Protein AF-A0A662LV79-F1 (afdb_monomer_lite)

Radius of gyration: 27.03 Å; chains: 1; bounding box: 70×36×87 Å

Sequence (264 aa):
MENYTKNGLLFIFLGLIVGGISSLIMFLYSFIITSQGTSGIFGMVGIGMFSGFGGLLTLVGGVFMLMGRKEFTKRHEEFITKAVVFLVLSIVSSMVIVIGSTVISAVSGSPNIYASSFLPALISSVLGGLVYVFALYELMDPKGRTLLYIAYIVSIGIALISSLYVLGLFGDVFGGEITTDLAPSAMNLVSSASKISVLGVVSSLLWAITAYIPFKRIKDGEIVAKIKTNEIHISKRICPNCSKNIPDDANICPYCGKQFESFL

Foldseek 3Di:
DPCLLLQLLVLLLVLLVLLLVLLVVLLVVLVVCLVPVDPCPVPPVVSVVSNVSSVVSNVSSLVSLLVCQQQADPLSVVLLVVLVVLVVVLVVLLVVLLVVLVVCCVVVVDPVSPLSVLVNLLSNLLSVLSSLLSNLVVLDDPVLNVLSVVLSVLSNVLSVVLSVLSVVLVCVCVVDDDDVPCPVSVSVVSVSVSVSSVSVSVSSVSSSVSSVRSSVCVVVVVGGGCVVVVVPCQVFDQDPPPRDTDGPPDQADPVPRDGDPPPD

Secondary structure (DSSP, 8-state):
---HHHHHHHHHHHHHHHHHHHHHHHHHHHHHHHHHT---THHHHHHHHHHHHHHHHHHHHHHHHHHGGGGS-HHHHHHHHHHHHHHHHHHHHHHHHHHHHHHHHHHH---GGGGGGHHHHHHHHHHHHHHHHHHHGGGS-HHHHHHHHHHHHHHHHHHHHHHHHHHHHHHHHHHS---S--HHHHHHHHHHHHHHHHHHHHHHHHHHHHHHHHHHHHHTTSS--THHHHTT---EEEPTTT--EEETT-SB-TTT-PBPP---

Structure (mmCIF, N/CA/C/O backbone):
data_AF-A0A662LV79-F1
#
_entry.id   AF-A0A662LV79-F1
#
loop_
_atom_site.group_PDB
_atom_site.id
_atom_site.type_symbol
_atom_site.label_atom_id
_atom_site.label_alt_id
_atom_site.label_comp_id
_atom_site.label_asym_id
_atom_site.label_entity_id
_atom_site.label_seq_id
_atom_site.pdbx_PDB_ins_code
_atom_site.Cartn_x
_atom_site.Cartn_y
_atom_site.Cartn_z
_atom_site.occupancy
_atom_site.B_iso_or_equiv
_atom_site.auth_seq_id
_atom_site.auth_comp_id
_atom_site.auth_asym_id
_atom_site.auth_atom_id
_atom_site.pdbx_PDB_model_num
ATOM 1 N N . MET A 1 1 ? -10.201 -11.972 20.300 1.00 57.06 1 MET A N 1
ATOM 2 C CA . MET A 1 1 ? -9.622 -11.646 18.975 1.00 57.06 1 MET A CA 1
ATOM 3 C C . MET A 1 1 ? -9.282 -10.163 18.953 1.00 57.06 1 MET A C 1
ATOM 5 O O . MET A 1 1 ? -9.882 -9.409 18.205 1.00 57.06 1 MET A O 1
ATOM 9 N N . GLU A 1 2 ? -8.401 -9.729 19.852 1.00 70.44 2 GLU A N 1
ATOM 10 C CA . GLU A 1 2 ? -8.086 -8.308 19.999 1.00 70.44 2 GLU A CA 1
ATOM 11 C C . GLU A 1 2 ? -6.786 -7.989 19.265 1.00 70.44 2 GLU A C 1
ATOM 13 O O . GLU A 1 2 ? -5.818 -8.744 19.369 1.00 70.44 2 GLU A O 1
ATOM 18 N N . ASN A 1 3 ? -6.750 -6.829 18.608 1.00 87.38 3 ASN A N 1
ATOM 19 C CA . ASN A 1 3 ? -5.568 -6.207 18.004 1.00 87.38 3 ASN A CA 1
ATOM 20 C C . ASN A 1 3 ? -5.193 -6.680 16.593 1.00 87.38 3 ASN A C 1
ATOM 22 O O . ASN A 1 3 ? -4.080 -6.380 16.153 1.00 87.38 3 ASN A O 1
ATOM 26 N N . TYR A 1 4 ? -6.080 -7.338 15.841 1.00 93.38 4 TYR A N 1
ATOM 27 C CA . TYR A 1 4 ? -5.750 -7.708 14.460 1.00 93.38 4 TYR A CA 1
ATOM 28 C C . TYR A 1 4 ? -5.524 -6.477 13.589 1.00 93.38 4 TYR A C 1
ATOM 30 O O . TYR A 1 4 ? -4.516 -6.408 12.891 1.00 93.38 4 TYR A O 1
ATOM 38 N N . THR A 1 5 ? -6.373 -5.454 13.696 1.00 91.88 5 THR A N 1
ATOM 39 C CA . THR A 1 5 ? -6.193 -4.230 12.902 1.00 91.88 5 THR A CA 1
ATOM 40 C C . THR A 1 5 ? -4.942 -3.464 13.314 1.00 91.88 5 THR A C 1
ATOM 42 O O . THR A 1 5 ? -4.217 -2.954 12.464 1.00 91.88 5 THR A O 1
ATOM 45 N N . LYS A 1 6 ? -4.645 -3.417 14.620 1.00 94.19 6 LYS A N 1
ATOM 46 C CA . LYS A 1 6 ? -3.436 -2.769 15.150 1.00 94.19 6 LYS A CA 1
ATOM 47 C C . LYS A 1 6 ? -2.168 -3.445 14.627 1.00 94.19 6 LYS A C 1
ATOM 49 O O . LYS A 1 6 ? -1.264 -2.759 14.156 1.00 94.19 6 LYS A O 1
ATOM 54 N N . ASN A 1 7 ? -2.112 -4.775 14.697 1.00 95.44 7 ASN A N 1
ATOM 55 C CA . ASN A 1 7 ? -0.979 -5.545 14.191 1.00 95.44 7 ASN A CA 1
ATOM 56 C C . ASN A 1 7 ? -0.895 -5.450 12.662 1.00 95.44 7 ASN A C 1
ATOM 58 O O . ASN A 1 7 ? 0.194 -5.273 12.127 1.00 95.44 7 ASN A O 1
ATOM 62 N N . GLY A 1 8 ? -2.034 -5.473 11.966 1.00 95.38 8 GLY A N 1
ATOM 63 C CA . GLY A 1 8 ? -2.106 -5.295 10.518 1.00 95.38 8 GLY A CA 1
ATOM 64 C C . GLY A 1 8 ? -1.530 -3.959 10.056 1.00 95.38 8 GLY A C 1
ATOM 65 O O . GLY A 1 8 ? -0.653 -3.930 9.196 1.00 95.38 8 GLY A O 1
ATOM 66 N N . LEU A 1 9 ? -1.934 -2.859 10.695 1.00 95.00 9 LEU A N 1
ATOM 67 C CA . LEU A 1 9 ? -1.383 -1.522 10.453 1.00 95.00 9 LEU A CA 1
ATOM 68 C C . LEU A 1 9 ? 0.121 -1.446 10.725 1.00 95.00 9 LEU A C 1
ATOM 70 O O . LEU A 1 9 ? 0.846 -0.818 9.958 1.00 95.00 9 LEU A O 1
ATOM 74 N N . LEU A 1 10 ? 0.595 -2.093 11.791 1.00 96.12 10 LEU A N 1
ATOM 75 C CA . LEU A 1 10 ? 2.018 -2.148 12.113 1.00 96.12 10 LEU A CA 1
ATOM 76 C C . LEU A 1 10 ? 2.813 -2.893 11.032 1.00 96.12 10 LEU A C 1
ATOM 78 O O . LEU A 1 10 ? 3.857 -2.404 10.609 1.00 96.12 10 LEU A O 1
ATOM 82 N N . PHE A 1 11 ? 2.313 -4.028 10.540 1.00 96.44 11 PHE A N 1
ATOM 83 C CA . PHE A 1 11 ? 2.950 -4.759 9.441 1.00 96.44 11 PHE A CA 1
ATOM 84 C C . PHE A 1 11 ? 2.929 -3.976 8.127 1.00 96.44 11 PHE A C 1
ATOM 86 O O . PHE A 1 11 ? 3.945 -3.945 7.435 1.00 96.44 11 PHE A O 1
ATOM 93 N N . ILE A 1 12 ? 1.828 -3.285 7.811 1.00 95.56 12 ILE A N 1
ATOM 94 C CA . ILE A 1 12 ? 1.754 -2.381 6.653 1.00 95.56 12 ILE A CA 1
ATOM 95 C C . ILE A 1 12 ? 2.804 -1.274 6.780 1.00 95.56 12 ILE A C 1
ATOM 97 O O . ILE A 1 12 ? 3.569 -1.047 5.847 1.00 95.56 12 ILE A O 1
ATOM 101 N N . PHE A 1 13 ? 2.879 -0.617 7.938 1.00 95.88 13 PHE A N 1
ATOM 102 C CA . PHE A 1 13 ? 3.842 0.449 8.202 1.00 95.88 13 PHE A CA 1
ATOM 103 C C . PHE A 1 13 ? 5.293 -0.029 8.069 1.00 95.88 13 PHE A C 1
ATOM 105 O O . PHE A 1 13 ? 6.088 0.601 7.371 1.00 95.88 13 PHE A O 1
ATOM 112 N N . LEU A 1 14 ? 5.632 -1.165 8.686 1.00 95.44 14 LEU A N 1
ATOM 113 C CA . LEU A 1 14 ? 6.964 -1.760 8.579 1.00 95.44 14 LEU A CA 1
ATOM 114 C C . LEU A 1 14 ? 7.286 -2.168 7.139 1.00 95.44 14 LEU A C 1
ATOM 116 O O . LEU A 1 14 ? 8.383 -1.882 6.671 1.00 95.44 14 LEU A O 1
ATOM 120 N N . GLY A 1 15 ? 6.336 -2.773 6.420 1.00 94.50 15 GLY A N 1
ATOM 121 C CA . GLY A 1 15 ? 6.502 -3.138 5.013 1.00 94.50 15 GLY A CA 1
ATOM 122 C C . GLY A 1 15 ? 6.793 -1.927 4.125 1.00 94.50 15 GLY A C 1
ATOM 123 O O . GLY A 1 15 ? 7.718 -1.967 3.314 1.00 94.50 15 GLY A O 1
ATOM 124 N N . LEU A 1 16 ? 6.089 -0.812 4.346 1.00 94.06 16 LEU A N 1
ATOM 125 C CA . LEU A 1 16 ? 6.309 0.448 3.628 1.00 94.06 16 LEU A CA 1
ATOM 126 C C . LEU A 1 16 ? 7.669 1.083 3.955 1.00 94.06 16 LEU A C 1
ATOM 128 O O . LEU A 1 16 ? 8.342 1.567 3.047 1.00 94.06 16 LEU A O 1
ATOM 132 N N . ILE A 1 17 ? 8.113 1.042 5.217 1.00 94.19 17 ILE A N 1
ATOM 133 C CA . ILE A 1 17 ? 9.458 1.505 5.599 1.00 94.19 17 ILE A CA 1
ATOM 134 C C . ILE A 1 17 ? 10.535 0.638 4.951 1.00 94.19 17 ILE A C 1
ATOM 136 O O . ILE A 1 17 ? 11.466 1.174 4.356 1.00 94.19 17 ILE A O 1
ATOM 140 N N . VAL A 1 18 ? 10.411 -0.689 5.035 1.00 93.38 18 VAL A N 1
ATOM 141 C CA . VAL A 1 18 ? 11.371 -1.626 4.433 1.00 93.38 18 VAL A CA 1
ATOM 142 C C . VAL A 1 18 ? 11.426 -1.430 2.917 1.00 93.38 18 VAL A C 1
ATOM 144 O O . VAL A 1 18 ? 12.517 -1.362 2.352 1.00 93.38 18 VAL A O 1
ATOM 147 N N . GLY A 1 19 ? 10.278 -1.255 2.259 1.00 89.75 19 GLY A N 1
ATOM 148 C CA . GLY A 1 19 ? 10.203 -0.934 0.832 1.00 89.75 19 GLY A CA 1
ATOM 149 C C . GLY A 1 19 ? 10.857 0.409 0.487 1.00 89.75 19 GLY A C 1
ATOM 150 O O . GLY A 1 19 ? 11.624 0.495 -0.476 1.00 89.75 19 GLY A O 1
ATOM 151 N N . GLY A 1 20 ? 10.631 1.438 1.307 1.00 90.19 20 GLY A N 1
ATOM 152 C CA . GLY A 1 20 ? 11.253 2.755 1.153 1.00 90.19 20 GLY A CA 1
ATOM 153 C C . GLY A 1 20 ? 12.774 2.721 1.325 1.00 90.19 20 GLY A C 1
ATOM 154 O O . GLY A 1 20 ? 13.495 3.254 0.484 1.00 90.19 20 GLY A O 1
ATOM 155 N N . ILE A 1 21 ? 13.274 2.038 2.360 1.00 90.94 21 ILE A N 1
ATOM 156 C CA . ILE A 1 21 ? 14.713 1.841 2.597 1.00 90.94 21 ILE A CA 1
ATOM 157 C C . ILE A 1 21 ? 15.338 1.047 1.448 1.00 90.94 21 ILE A C 1
ATOM 159 O O . ILE A 1 21 ? 16.389 1.432 0.948 1.00 90.94 21 ILE A O 1
ATOM 163 N N . SER A 1 22 ? 14.680 -0.015 0.980 1.00 88.50 22 SER A N 1
ATOM 164 C CA . SER A 1 22 ? 15.162 -0.809 -0.160 1.00 88.50 22 SER A CA 1
ATOM 165 C C . SER A 1 22 ? 15.276 0.042 -1.427 1.00 88.50 22 SER A C 1
ATOM 167 O O . SER A 1 22 ? 16.270 -0.043 -2.147 1.00 88.50 22 SER A O 1
ATOM 169 N N . SER A 1 23 ? 14.296 0.919 -1.665 1.00 85.94 23 SER A N 1
ATOM 170 C CA . SER A 1 23 ? 14.309 1.866 -2.788 1.00 85.94 23 SER A CA 1
ATOM 171 C C . SER A 1 23 ? 15.433 2.900 -2.655 1.00 85.94 23 SER A C 1
ATOM 173 O O . SER A 1 23 ? 16.094 3.226 -3.638 1.00 85.94 23 SER A O 1
ATOM 175 N N . LEU A 1 24 ? 15.705 3.377 -1.436 1.00 89.38 24 LEU A N 1
ATOM 176 C CA . LEU A 1 24 ? 16.811 4.295 -1.160 1.00 89.38 24 LEU A CA 1
ATOM 177 C C . LEU A 1 24 ? 18.177 3.623 -1.364 1.00 89.38 24 LEU A C 1
ATOM 179 O O . LEU A 1 24 ? 19.069 4.218 -1.962 1.00 89.38 24 LEU A O 1
ATOM 183 N N . ILE A 1 25 ? 18.340 2.379 -0.908 1.00 88.81 25 ILE A N 1
ATOM 184 C CA . ILE A 1 25 ? 19.566 1.599 -1.117 1.00 88.81 25 ILE A CA 1
ATOM 185 C C . ILE A 1 25 ? 19.791 1.363 -2.614 1.00 88.81 25 ILE A C 1
ATOM 187 O O . ILE A 1 25 ? 20.909 1.566 -3.082 1.00 88.81 25 ILE A O 1
ATOM 191 N N . MET A 1 26 ? 18.744 1.017 -3.377 1.00 83.25 26 MET A N 1
ATOM 192 C CA . MET A 1 26 ? 18.818 0.925 -4.844 1.00 83.25 26 MET A CA 1
ATOM 193 C C . MET A 1 26 ? 19.326 2.220 -5.469 1.00 83.25 26 MET A C 1
ATOM 195 O O . MET A 1 26 ? 20.229 2.195 -6.305 1.00 83.25 26 MET A O 1
ATOM 199 N N . PHE A 1 27 ? 18.751 3.350 -5.058 1.00 85.00 27 PHE A N 1
ATOM 200 C CA . PHE A 1 27 ? 19.146 4.654 -5.567 1.00 85.00 27 PHE A CA 1
ATOM 201 C C . PHE A 1 27 ? 20.631 4.925 -5.302 1.00 85.00 27 PHE A C 1
ATOM 203 O O . PHE A 1 27 ? 21.387 5.180 -6.241 1.00 85.00 27 PHE A O 1
ATOM 210 N N . LEU A 1 28 ? 21.071 4.790 -4.048 1.00 86.88 28 LEU A N 1
ATOM 211 C CA . LEU A 1 28 ? 22.465 5.010 -3.657 1.00 86.88 28 LEU A CA 1
ATOM 212 C C . LEU A 1 28 ? 23.421 4.062 -4.388 1.00 86.88 28 LEU A C 1
ATOM 214 O O . LEU A 1 28 ? 24.477 4.487 -4.850 1.00 86.88 28 LEU A O 1
ATOM 218 N N . TYR A 1 29 ? 23.038 2.797 -4.551 1.00 83.94 29 TYR A N 1
ATOM 219 C CA . TYR A 1 29 ? 23.835 1.814 -5.275 1.00 83.94 29 TYR A CA 1
ATOM 220 C C . TYR A 1 29 ? 23.984 2.173 -6.759 1.00 83.94 29 TYR A C 1
ATOM 222 O O . TYR A 1 29 ? 25.097 2.173 -7.287 1.00 83.94 29 TYR A O 1
ATOM 230 N N . SER A 1 30 ? 22.882 2.547 -7.419 1.00 78.44 30 SER A N 1
ATOM 231 C CA . SER A 1 30 ? 22.899 2.976 -8.823 1.00 78.44 30 SER A CA 1
ATOM 232 C C . SER A 1 30 ? 23.758 4.226 -9.036 1.00 78.44 30 SER A C 1
ATOM 234 O O . SER A 1 30 ? 24.487 4.322 -10.026 1.00 78.44 30 SER A O 1
ATOM 236 N N . PHE A 1 31 ? 23.744 5.147 -8.070 1.00 81.44 31 PHE A N 1
ATOM 237 C CA . PHE A 1 31 ? 24.573 6.344 -8.083 1.00 81.44 31 PHE A CA 1
ATOM 238 C C . PHE A 1 31 ? 26.067 6.001 -7.982 1.00 81.44 31 PHE A C 1
ATOM 240 O O . PHE A 1 31 ? 26.868 6.496 -8.775 1.00 81.44 31 PHE A O 1
ATOM 247 N N . ILE A 1 32 ? 26.442 5.096 -7.069 1.00 81.81 32 ILE A N 1
ATOM 248 C CA . ILE A 1 32 ? 27.838 4.672 -6.876 1.00 81.81 32 ILE A CA 1
ATOM 249 C C . ILE A 1 32 ? 28.373 3.941 -8.115 1.00 81.81 32 ILE A C 1
ATOM 251 O O . ILE A 1 32 ? 29.446 4.299 -8.602 1.00 81.81 32 ILE A O 1
ATOM 255 N N . ILE A 1 33 ? 27.632 2.975 -8.672 1.00 78.06 33 ILE A N 1
ATOM 256 C CA . ILE A 1 33 ? 28.057 2.259 -9.891 1.00 78.06 33 ILE A CA 1
ATOM 257 C C . ILE A 1 33 ? 28.316 3.230 -11.040 1.00 78.06 33 ILE A C 1
ATOM 259 O O . ILE A 1 33 ? 29.363 3.157 -11.685 1.00 78.06 33 ILE A O 1
ATOM 263 N N . THR A 1 34 ? 27.384 4.158 -11.272 1.00 73.88 34 THR A N 1
ATOM 264 C CA . THR A 1 34 ? 27.497 5.126 -12.372 1.00 73.88 34 THR A CA 1
ATOM 265 C C . THR A 1 34 ? 28.767 5.971 -12.236 1.00 73.88 34 THR A C 1
ATOM 2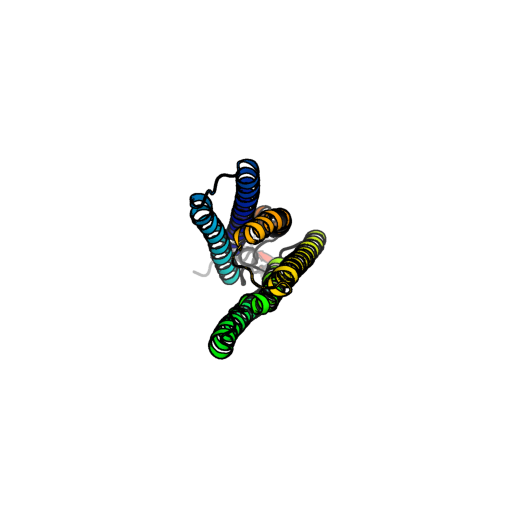67 O O . THR A 1 34 ? 29.385 6.315 -13.238 1.00 73.88 34 THR A O 1
ATOM 270 N N . SER A 1 35 ? 29.205 6.255 -11.005 1.00 76.94 35 SER A N 1
ATOM 271 C CA . SER A 1 35 ? 30.427 7.028 -10.757 1.00 76.94 35 SER A CA 1
ATOM 272 C C . SER A 1 35 ? 31.737 6.253 -10.928 1.00 76.94 35 SER A C 1
ATOM 274 O O . SER A 1 35 ? 32.768 6.881 -11.151 1.00 76.94 35 SER A O 1
ATOM 276 N N . GLN A 1 36 ? 31.731 4.918 -10.832 1.00 78.31 36 GLN A N 1
ATOM 277 C CA . GLN A 1 36 ? 32.965 4.117 -10.856 1.00 78.31 36 GLN A CA 1
ATOM 278 C C . GLN A 1 36 ? 33.195 3.335 -12.155 1.00 78.31 36 GLN A C 1
ATOM 280 O O . GLN A 1 36 ? 34.225 2.678 -12.283 1.00 78.31 36 GLN A O 1
ATOM 285 N N . GLY A 1 37 ? 32.266 3.379 -13.117 1.00 71.75 37 GLY A N 1
ATOM 286 C CA . GLY A 1 37 ? 32.420 2.699 -14.411 1.00 71.75 37 GLY A CA 1
ATOM 287 C C . GLY A 1 37 ? 32.560 1.172 -14.314 1.00 71.75 37 GLY A C 1
ATOM 288 O O . GLY A 1 37 ? 32.927 0.521 -15.289 1.00 71.75 37 GLY A O 1
ATOM 289 N N . THR A 1 38 ? 32.284 0.584 -13.149 1.00 65.50 38 THR A N 1
ATOM 290 C CA . THR A 1 38 ? 32.405 -0.851 -12.901 1.00 65.50 38 THR A CA 1
ATOM 291 C C . THR A 1 38 ? 31.066 -1.537 -13.148 1.00 65.50 38 THR A C 1
ATOM 293 O O . THR A 1 38 ? 30.043 -1.192 -12.562 1.00 65.50 38 THR A O 1
ATOM 296 N N . SER A 1 39 ? 31.059 -2.542 -14.024 1.00 60.41 39 SER A N 1
ATOM 297 C CA . SER A 1 39 ? 29.892 -3.369 -14.343 1.00 60.41 39 SER A CA 1
ATOM 298 C C . SER A 1 39 ? 29.542 -4.305 -13.176 1.00 60.41 39 SER A C 1
ATOM 300 O O . SER A 1 39 ? 29.840 -5.501 -13.191 1.00 60.41 39 SER A O 1
ATOM 302 N N . GLY A 1 40 ? 28.943 -3.755 -12.120 1.00 58.31 40 GLY A N 1
ATOM 303 C CA . GLY A 1 40 ? 28.531 -4.478 -10.917 1.00 58.31 40 GLY A CA 1
ATOM 304 C C . GLY A 1 40 ? 27.236 -5.271 -11.107 1.00 58.31 40 GLY A C 1
ATOM 305 O O . GLY A 1 40 ? 26.193 -4.888 -10.588 1.00 58.31 40 GLY A O 1
ATOM 306 N N . ILE A 1 41 ? 27.295 -6.399 -11.820 1.00 56.50 41 ILE A N 1
ATOM 307 C CA . ILE A 1 41 ? 26.140 -7.297 -12.048 1.00 56.50 41 ILE A CA 1
ATOM 308 C C . ILE A 1 41 ? 25.629 -7.924 -10.729 1.00 56.50 41 ILE A C 1
ATOM 310 O O . ILE A 1 41 ? 24.444 -8.226 -10.593 1.00 56.50 41 ILE A O 1
ATOM 314 N N . PHE A 1 42 ? 26.484 -8.053 -9.709 1.00 56.06 42 PHE A N 1
ATOM 315 C CA . PHE A 1 42 ? 26.135 -8.703 -8.438 1.00 56.06 42 PHE A CA 1
ATOM 316 C C . PHE A 1 42 ? 25.149 -7.922 -7.546 1.00 56.06 42 PHE A C 1
ATOM 318 O O . PHE A 1 42 ? 24.536 -8.521 -6.664 1.00 56.06 42 PHE A O 1
ATOM 325 N N . GLY A 1 43 ? 24.934 -6.621 -7.770 1.00 58.72 43 GLY A N 1
ATOM 326 C CA . GLY A 1 43 ? 24.013 -5.835 -6.941 1.00 58.72 43 GLY A CA 1
ATOM 327 C C . GLY A 1 43 ? 22.529 -6.034 -7.245 1.00 58.72 43 GLY A C 1
ATOM 328 O O . GLY A 1 43 ? 21.700 -5.913 -6.346 1.00 58.72 43 GLY A O 1
ATOM 329 N N . MET A 1 44 ? 22.163 -6.372 -8.485 1.00 59.91 44 MET A N 1
ATOM 330 C CA . MET A 1 44 ? 20.749 -6.390 -8.889 1.00 59.91 44 MET A CA 1
ATOM 331 C C . MET A 1 44 ? 19.949 -7.526 -8.234 1.00 59.91 44 MET A C 1
ATOM 333 O O . MET A 1 44 ? 18.787 -7.332 -7.879 1.00 59.91 44 MET A O 1
ATOM 337 N N . VAL A 1 45 ? 20.570 -8.691 -8.019 1.00 61.06 45 VAL A N 1
ATOM 338 C CA . VAL A 1 45 ? 19.883 -9.871 -7.461 1.00 61.06 45 VAL A CA 1
ATOM 339 C C . VAL A 1 45 ? 19.595 -9.699 -5.969 1.00 61.06 45 VAL A C 1
ATOM 341 O O . VAL A 1 45 ? 18.497 -10.010 -5.511 1.00 61.06 45 VAL A O 1
ATOM 344 N N . GLY A 1 46 ? 20.548 -9.147 -5.211 1.00 63.50 46 GLY A N 1
ATOM 345 C CA . GLY A 1 46 ? 20.386 -8.959 -3.769 1.00 63.50 46 GLY A CA 1
ATOM 346 C C . GLY A 1 46 ? 19.291 -7.950 -3.426 1.00 63.50 46 GLY A C 1
ATOM 347 O O . GLY A 1 46 ? 18.508 -8.176 -2.507 1.00 63.50 46 GLY A O 1
ATOM 348 N N . ILE A 1 47 ? 19.187 -6.855 -4.185 1.00 64.19 47 ILE A N 1
ATOM 349 C CA . ILE A 1 47 ? 18.291 -5.752 -3.821 1.00 64.19 47 ILE A CA 1
ATOM 350 C C . ILE A 1 47 ? 16.827 -6.040 -4.198 1.00 64.19 47 ILE A C 1
ATOM 352 O O . ILE A 1 47 ? 15.911 -5.643 -3.471 1.00 64.19 47 ILE A O 1
ATOM 356 N N . GLY A 1 48 ? 16.586 -6.809 -5.266 1.00 67.06 48 GLY A N 1
ATOM 357 C CA . GLY A 1 48 ? 15.236 -7.253 -5.632 1.00 67.06 48 GLY A CA 1
ATOM 358 C C . GLY A 1 48 ? 14.556 -8.081 -4.533 1.00 67.06 48 GLY A C 1
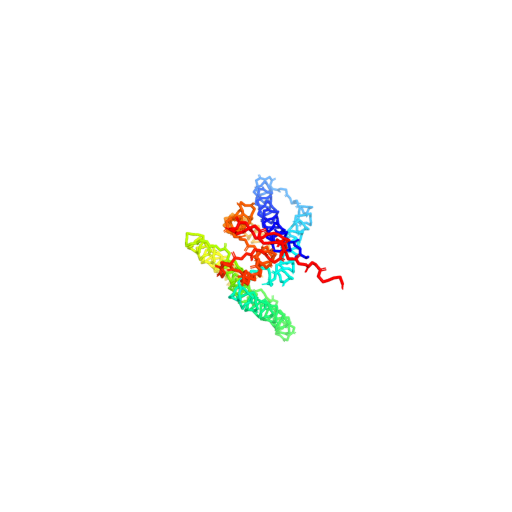ATOM 359 O O . GLY A 1 48 ? 13.358 -7.924 -4.288 1.00 67.06 48 GLY A O 1
ATOM 360 N N . MET A 1 49 ? 15.323 -8.897 -3.802 1.00 77.75 49 MET A N 1
ATOM 361 C CA . MET A 1 49 ? 14.796 -9.717 -2.706 1.00 77.75 49 MET A CA 1
ATOM 362 C C . MET A 1 49 ? 14.266 -8.872 -1.538 1.00 77.75 49 MET A C 1
ATOM 364 O O . MET A 1 49 ? 13.205 -9.182 -0.995 1.00 77.75 49 MET A O 1
ATOM 368 N N . PHE A 1 50 ? 14.943 -7.775 -1.182 1.00 76.75 50 PHE A N 1
ATOM 369 C CA . PHE A 1 50 ? 14.512 -6.900 -0.081 1.00 76.75 50 PHE A CA 1
ATOM 370 C C . PHE A 1 50 ? 13.192 -6.179 -0.375 1.00 76.75 50 PHE A C 1
ATOM 372 O O . PHE A 1 50 ? 12.336 -6.072 0.506 1.00 76.75 50 PHE A O 1
ATOM 379 N N . SER A 1 51 ? 12.979 -5.755 -1.625 1.00 76.88 51 SER A N 1
ATOM 380 C CA . SER A 1 51 ? 11.696 -5.180 -2.050 1.00 76.88 51 SER A CA 1
ATOM 381 C C . SER A 1 51 ? 10.548 -6.190 -1.909 1.00 76.88 51 SER A C 1
ATOM 383 O O . SER A 1 51 ? 9.473 -5.844 -1.410 1.00 76.88 51 SER A O 1
ATOM 385 N N . GLY A 1 52 ? 10.804 -7.462 -2.242 1.00 82.75 52 GLY A N 1
ATOM 386 C CA . GLY A 1 52 ? 9.842 -8.553 -2.073 1.00 82.75 52 GLY A CA 1
ATOM 387 C C . GLY A 1 52 ? 9.390 -8.747 -0.621 1.00 82.75 52 GLY A C 1
ATOM 388 O O . GLY A 1 52 ? 8.196 -8.915 -0.368 1.00 82.75 52 GLY A O 1
ATOM 389 N N . PHE A 1 53 ? 10.309 -8.644 0.346 1.00 88.25 53 PHE A N 1
ATOM 390 C CA . PHE A 1 53 ? 9.967 -8.725 1.773 1.00 88.25 53 PHE A CA 1
ATOM 391 C C . PHE A 1 53 ? 9.046 -7.590 2.229 1.00 88.25 53 PHE A C 1
ATOM 393 O O . PHE A 1 53 ? 8.100 -7.841 2.978 1.00 88.25 53 PHE A O 1
ATOM 400 N N . GLY A 1 54 ? 9.286 -6.359 1.763 1.00 90.44 54 GLY A N 1
ATOM 401 C CA . GLY A 1 54 ? 8.414 -5.218 2.053 1.00 90.44 54 GLY A CA 1
ATOM 402 C C . GLY A 1 54 ? 6.983 -5.457 1.565 1.00 90.44 54 GLY A C 1
ATOM 403 O O . GLY A 1 54 ? 6.035 -5.322 2.338 1.00 90.44 54 GLY A O 1
ATOM 404 N N . GLY A 1 55 ? 6.831 -5.916 0.318 1.00 89.12 55 GLY A N 1
ATOM 405 C CA . GLY A 1 55 ? 5.525 -6.263 -0.249 1.00 89.12 55 GLY A CA 1
ATOM 406 C C . GLY A 1 55 ? 4.815 -7.389 0.509 1.00 89.12 55 GLY A C 1
ATOM 407 O O . GLY A 1 55 ? 3.612 -7.303 0.760 1.00 89.12 55 GLY A O 1
ATOM 408 N N . LEU A 1 56 ? 5.553 -8.416 0.937 1.00 92.75 56 LEU A N 1
ATOM 409 C CA . LEU A 1 56 ? 4.996 -9.539 1.692 1.00 92.75 56 LEU A CA 1
ATOM 410 C C . LEU A 1 56 ? 4.517 -9.119 3.090 1.00 92.75 56 LEU A C 1
ATOM 412 O O . LEU A 1 56 ? 3.426 -9.508 3.502 1.00 92.75 56 LEU A O 1
ATOM 416 N N . LEU A 1 57 ? 5.278 -8.276 3.795 1.00 94.75 57 LEU A N 1
ATOM 417 C CA . LEU A 1 57 ? 4.868 -7.690 5.079 1.00 94.75 57 LEU A CA 1
ATOM 418 C C . LEU A 1 57 ? 3.587 -6.869 4.942 1.00 94.75 57 LEU A C 1
ATOM 420 O O . LEU A 1 57 ? 2.656 -7.022 5.733 1.00 94.75 57 LEU A O 1
ATOM 424 N N . THR A 1 58 ? 3.519 -6.033 3.912 1.00 93.88 58 THR A N 1
ATOM 425 C CA . THR A 1 58 ? 2.332 -5.243 3.601 1.00 93.88 58 THR A CA 1
ATOM 426 C C . THR A 1 58 ? 1.124 -6.126 3.299 1.00 93.88 58 THR A C 1
ATOM 428 O O . THR A 1 58 ? 0.030 -5.842 3.784 1.00 93.88 58 THR A O 1
ATOM 431 N N . LEU A 1 59 ? 1.308 -7.221 2.558 1.00 93.88 59 LEU A N 1
ATOM 432 C CA . LEU A 1 59 ? 0.245 -8.181 2.263 1.00 93.88 59 LEU A CA 1
ATOM 433 C C . LEU A 1 59 ? -0.259 -8.864 3.537 1.00 93.88 59 LEU A C 1
ATOM 435 O O . LEU A 1 59 ? -1.465 -8.882 3.782 1.00 93.88 59 LEU A O 1
ATOM 439 N N . VAL A 1 60 ? 0.647 -9.369 4.378 1.00 95.88 60 VAL A N 1
ATOM 440 C CA . VAL A 1 60 ? 0.304 -9.972 5.678 1.00 95.88 60 VAL A CA 1
ATOM 441 C C . VAL A 1 60 ? -0.443 -8.966 6.555 1.00 95.88 60 VAL A C 1
ATOM 443 O O . VAL A 1 60 ? -1.472 -9.296 7.146 1.00 95.88 60 VAL A O 1
ATOM 446 N N . GLY A 1 61 ? 0.024 -7.718 6.594 1.00 95.25 61 GLY A N 1
ATOM 447 C CA . GLY A 1 61 ? -0.645 -6.643 7.315 1.00 95.25 61 GLY A CA 1
ATOM 448 C C . GLY A 1 61 ? -2.043 -6.335 6.774 1.00 95.25 61 GLY A C 1
ATOM 449 O O . GLY A 1 61 ? -2.983 -6.174 7.555 1.00 95.25 61 GLY A O 1
ATOM 450 N N . GLY A 1 62 ? -2.210 -6.352 5.450 1.00 94.25 62 GLY A N 1
ATOM 451 C CA . GLY A 1 62 ? -3.506 -6.256 4.785 1.00 94.25 62 GLY A CA 1
ATOM 452 C C . GLY A 1 62 ? -4.453 -7.378 5.206 1.00 94.25 62 GLY A C 1
ATOM 453 O O . GLY A 1 62 ? -5.579 -7.102 5.608 1.00 94.25 62 GLY A O 1
ATOM 454 N N . VAL A 1 63 ? -3.997 -8.634 5.216 1.00 94.81 63 VAL A N 1
ATOM 455 C CA . VAL A 1 63 ? -4.804 -9.788 5.661 1.00 94.81 63 VAL A CA 1
ATOM 456 C C . VAL A 1 63 ? -5.252 -9.634 7.115 1.00 94.81 63 VAL A C 1
ATOM 458 O O . VAL A 1 63 ? -6.427 -9.843 7.421 1.00 94.81 63 VAL A O 1
ATOM 461 N N . PHE A 1 64 ? -4.359 -9.209 8.011 1.00 95.44 64 PHE A N 1
ATOM 462 C CA . PHE A 1 64 ? -4.724 -8.932 9.401 1.00 95.44 64 PHE A CA 1
ATOM 463 C C . PHE A 1 64 ? -5.772 -7.826 9.521 1.00 95.44 64 PHE A C 1
ATOM 465 O O . PHE A 1 64 ? -6.713 -7.944 10.305 1.00 95.44 64 PHE A O 1
ATOM 472 N N . MET A 1 65 ? -5.660 -6.785 8.702 1.00 94.44 65 MET A N 1
ATOM 473 C CA . MET A 1 65 ? -6.649 -5.717 8.637 1.00 94.44 65 MET A CA 1
ATOM 474 C C . MET A 1 65 ? -8.016 -6.221 8.138 1.00 94.44 65 MET A C 1
ATOM 476 O O . MET A 1 65 ? -9.049 -5.809 8.662 1.00 94.44 65 MET A O 1
ATOM 480 N N . LEU A 1 66 ? -8.045 -7.180 7.203 1.00 93.88 66 LEU A N 1
ATOM 481 C CA . LEU A 1 66 ? -9.284 -7.838 6.767 1.00 93.88 66 LEU A CA 1
ATOM 482 C C . LEU A 1 66 ? -9.923 -8.681 7.876 1.00 93.88 66 LEU A C 1
ATOM 484 O O . LEU A 1 66 ? -11.145 -8.649 8.043 1.00 93.88 66 LEU A O 1
ATOM 488 N N . MET A 1 67 ? -9.116 -9.417 8.644 1.00 94.06 67 MET A N 1
ATOM 489 C CA . MET A 1 67 ? -9.594 -10.183 9.803 1.00 94.06 67 MET A CA 1
ATOM 490 C C . MET A 1 67 ? -10.132 -9.258 10.904 1.00 94.06 67 MET A C 1
ATOM 492 O O . MET A 1 67 ? -11.156 -9.555 11.520 1.00 94.06 67 MET A O 1
ATOM 496 N N . GLY A 1 68 ? -9.492 -8.102 11.096 1.00 91.62 68 GLY A N 1
ATOM 497 C CA . GLY A 1 68 ? -9.871 -7.073 12.063 1.00 91.62 68 GLY A CA 1
ATOM 498 C C . GLY A 1 68 ? -11.081 -6.214 11.676 1.00 91.62 68 GLY A C 1
ATOM 499 O O . GLY A 1 68 ? -11.509 -5.383 12.473 1.00 91.62 68 GLY A O 1
ATOM 500 N N . ARG A 1 69 ? -11.704 -6.417 10.505 1.00 93.56 69 ARG A N 1
ATOM 501 C CA . ARG A 1 69 ? -12.764 -5.524 9.985 1.00 93.56 69 ARG A CA 1
ATOM 502 C C . ARG A 1 69 ? -13.945 -5.287 10.938 1.00 93.56 69 ARG A C 1
ATOM 504 O O . ARG A 1 69 ? -14.572 -4.232 10.888 1.00 93.56 69 ARG A O 1
ATOM 511 N N . LYS A 1 70 ? -14.259 -6.264 11.800 1.00 92.19 70 LYS A N 1
ATOM 512 C CA . LYS A 1 70 ? -15.374 -6.206 12.766 1.00 92.19 70 LYS A CA 1
ATOM 513 C C . LYS A 1 70 ? -15.010 -5.516 14.086 1.00 92.19 70 LYS A C 1
ATOM 515 O O . LYS A 1 70 ? -15.896 -5.297 14.909 1.00 92.19 70 LYS A O 1
ATOM 520 N N . GLU A 1 71 ? -13.740 -5.168 14.302 1.00 88.31 71 GLU A N 1
ATOM 521 C CA . GLU A 1 71 ? -13.273 -4.516 15.535 1.00 88.31 71 GLU A CA 1
ATOM 522 C C . GLU A 1 71 ? -13.834 -3.084 15.681 1.00 88.31 71 GLU A C 1
ATOM 524 O O . GLU A 1 71 ? -13.957 -2.582 16.799 1.00 88.31 71 GLU A O 1
ATOM 529 N N . PHE A 1 72 ? -14.237 -2.440 14.578 1.00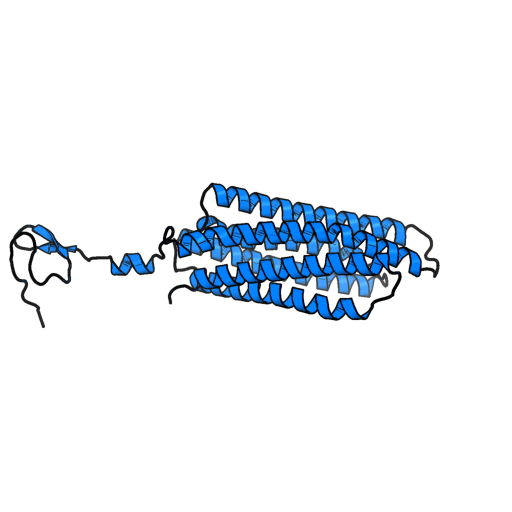 89.00 72 PHE A N 1
ATOM 530 C CA . PHE A 1 72 ? -14.646 -1.029 14.541 1.00 89.00 72 PHE A CA 1
ATOM 531 C C . PHE A 1 72 ? -16.119 -0.812 14.121 1.00 89.00 72 PHE A C 1
ATOM 533 O O . PHE A 1 72 ? -17.023 -1.625 14.344 1.00 89.00 72 PHE A O 1
ATOM 540 N N . THR A 1 73 ? -16.416 0.376 13.590 1.00 89.19 73 THR A N 1
ATOM 541 C CA . THR A 1 73 ? -17.753 0.805 13.165 1.00 89.19 73 THR A CA 1
ATOM 542 C C . THR A 1 73 ? -18.272 -0.030 11.987 1.00 89.19 73 THR A C 1
ATOM 544 O O . THR A 1 73 ? -17.496 -0.611 11.236 1.00 89.19 73 THR A O 1
ATOM 547 N N . LYS A 1 74 ? -19.605 -0.083 11.797 1.00 92.94 74 LYS A N 1
ATOM 548 C CA . LYS A 1 74 ? -20.199 -0.782 10.634 1.00 92.94 74 LYS A CA 1
ATOM 549 C C . LYS A 1 74 ? -19.706 -0.179 9.310 1.00 92.94 74 LYS A C 1
ATOM 551 O O . LYS A 1 74 ? -19.458 -0.906 8.360 1.00 92.94 74 LYS A O 1
ATOM 556 N N . ARG A 1 75 ? -19.473 1.141 9.291 1.00 93.19 75 ARG A N 1
ATOM 557 C CA . ARG A 1 75 ? -18.857 1.833 8.152 1.00 93.19 75 ARG A CA 1
ATOM 558 C C . ARG A 1 75 ? -17.468 1.281 7.845 1.00 93.19 75 ARG A C 1
ATOM 560 O O . ARG A 1 75 ? -17.205 0.973 6.694 1.00 93.19 75 ARG A O 1
ATOM 567 N N . HIS A 1 76 ? -16.604 1.095 8.845 1.00 93.12 76 HIS A N 1
ATOM 568 C CA . HIS A 1 76 ? -15.275 0.528 8.606 1.00 93.12 76 HIS A CA 1
ATOM 569 C C . HIS A 1 76 ? -15.349 -0.843 7.911 1.00 93.12 76 HIS A C 1
ATOM 571 O O . HIS A 1 76 ? -14.641 -1.061 6.934 1.00 93.12 76 HIS A O 1
ATOM 577 N N . GLU A 1 77 ? -16.265 -1.724 8.326 1.00 94.81 77 GLU A N 1
ATOM 578 C CA . GLU A 1 77 ? -16.480 -3.016 7.658 1.00 94.81 77 GLU A CA 1
ATOM 579 C C . GLU A 1 77 ? -16.880 -2.862 6.176 1.00 94.81 77 GLU A C 1
ATOM 581 O O . GLU A 1 77 ? -16.337 -3.558 5.312 1.00 94.81 77 GLU A O 1
ATOM 586 N N . GLU A 1 78 ? -17.778 -1.928 5.854 1.00 96.00 78 GLU A N 1
ATOM 587 C CA . GLU A 1 78 ? -18.170 -1.634 4.467 1.00 96.00 78 GLU A CA 1
ATOM 588 C C . GLU A 1 78 ? -16.996 -1.095 3.636 1.00 96.00 78 GLU A C 1
ATOM 590 O O . GLU A 1 78 ? -16.804 -1.497 2.486 1.00 96.00 78 GLU A O 1
ATOM 595 N N . PHE A 1 79 ? -16.189 -0.204 4.215 1.00 96.12 79 PHE A N 1
ATOM 596 C CA . PHE A 1 79 ? -15.000 0.364 3.578 1.00 96.12 79 PHE A CA 1
ATOM 597 C C . PHE A 1 79 ? -13.935 -0.706 3.301 1.00 96.12 79 PHE A C 1
ATOM 599 O O . PHE A 1 79 ? -13.425 -0.785 2.183 1.00 96.12 79 PHE A O 1
ATOM 606 N N . ILE A 1 80 ? -13.665 -1.590 4.264 1.00 95.44 80 ILE A N 1
ATOM 607 C CA . ILE A 1 80 ? -12.764 -2.736 4.085 1.00 95.44 80 ILE A CA 1
ATOM 608 C C . ILE A 1 80 ? -13.279 -3.671 2.988 1.00 95.44 80 ILE A C 1
ATOM 610 O O . ILE A 1 80 ? -12.508 -4.116 2.142 1.00 95.44 80 ILE A O 1
ATOM 614 N N . THR A 1 81 ? -14.585 -3.935 2.950 1.00 95.38 81 THR A N 1
ATOM 615 C CA . THR A 1 81 ? -15.182 -4.789 1.914 1.00 95.38 81 THR A CA 1
ATOM 616 C C . THR A 1 81 ? -14.983 -4.189 0.519 1.00 95.38 81 THR A C 1
ATOM 618 O O . THR A 1 81 ? -14.580 -4.899 -0.401 1.00 95.38 81 THR A O 1
ATOM 621 N N . LYS A 1 82 ? -15.169 -2.870 0.361 1.00 96.56 82 LYS A N 1
ATOM 622 C CA . LYS A 1 82 ? -14.859 -2.162 -0.894 1.00 96.56 82 LYS A CA 1
ATOM 623 C C . LYS A 1 82 ? -13.374 -2.260 -1.247 1.00 96.56 82 LYS A C 1
ATOM 625 O O . LYS A 1 82 ? -13.054 -2.539 -2.399 1.00 96.56 82 LYS A O 1
ATOM 630 N N . ALA A 1 83 ? -12.479 -2.095 -0.272 1.00 95.44 83 ALA A N 1
ATOM 631 C CA . ALA A 1 83 ? -11.038 -2.241 -0.478 1.00 95.44 83 ALA A CA 1
ATOM 632 C C . ALA A 1 83 ? -10.672 -3.639 -1.014 1.00 95.44 83 ALA A C 1
ATOM 634 O O . ALA A 1 83 ? -9.888 -3.741 -1.953 1.00 95.44 83 ALA A O 1
ATOM 635 N N . VAL A 1 84 ? -11.290 -4.708 -0.494 1.00 95.44 84 VAL A N 1
ATOM 636 C CA . VAL A 1 84 ? -11.096 -6.080 -1.005 1.00 95.44 84 VAL A CA 1
ATOM 637 C C . VAL A 1 84 ? -11.565 -6.216 -2.449 1.00 95.44 84 VAL A C 1
ATOM 639 O O . VAL A 1 84 ? -10.861 -6.810 -3.260 1.00 95.44 84 VAL A O 1
ATOM 642 N N . VAL A 1 85 ? -12.722 -5.649 -2.800 1.00 95.94 85 VAL A N 1
ATOM 643 C CA . VAL A 1 85 ? -13.218 -5.679 -4.185 1.00 95.94 85 VAL A CA 1
ATOM 644 C C . VAL A 1 85 ? -12.230 -4.986 -5.129 1.00 95.94 85 VAL A C 1
ATOM 646 O O . VAL A 1 85 ? -11.882 -5.552 -6.162 1.00 95.94 85 VAL A O 1
ATOM 649 N N . PHE A 1 86 ? -11.712 -3.811 -4.757 1.00 94.88 86 PHE A N 1
ATOM 650 C CA . PHE A 1 86 ? -10.690 -3.111 -5.546 1.00 94.88 86 PHE A CA 1
ATOM 651 C C . PHE A 1 86 ? -9.366 -3.879 -5.635 1.00 94.88 86 PHE A C 1
ATOM 653 O O . PHE A 1 86 ? -8.729 -3.854 -6.686 1.00 94.88 86 PHE A O 1
ATOM 660 N N . LEU A 1 87 ? -8.976 -4.598 -4.580 1.00 92.44 87 LEU A N 1
ATOM 661 C CA . LEU A 1 87 ? -7.795 -5.461 -4.585 1.00 92.44 87 LEU A CA 1
ATOM 662 C C . LEU A 1 87 ? -7.961 -6.636 -5.557 1.00 92.44 87 LEU A C 1
ATOM 664 O O . LEU A 1 87 ? -7.063 -6.928 -6.338 1.00 92.44 87 LEU A O 1
ATOM 668 N N . VAL A 1 88 ? -9.115 -7.305 -5.549 1.00 94.19 88 VAL A N 1
ATOM 669 C CA . VAL A 1 88 ? -9.386 -8.399 -6.495 1.00 94.19 88 VAL A CA 1
ATOM 670 C C . VAL A 1 88 ? -9.422 -7.863 -7.927 1.00 94.19 88 VAL A C 1
ATOM 672 O O . VAL A 1 88 ? -8.816 -8.457 -8.815 1.00 94.19 88 VAL A O 1
ATOM 675 N N . LEU A 1 89 ? -10.057 -6.709 -8.155 1.00 93.88 89 LEU A N 1
ATOM 676 C CA . LEU A 1 89 ? -10.069 -6.054 -9.465 1.00 93.88 89 LEU A CA 1
ATOM 677 C C . LEU A 1 89 ? -8.659 -5.671 -9.941 1.00 93.88 89 LEU A C 1
ATOM 679 O O . LEU A 1 89 ? -8.354 -5.836 -11.123 1.00 93.88 89 LEU A O 1
ATOM 683 N N . SER A 1 90 ? -7.777 -5.201 -9.055 1.00 91.25 90 SER A N 1
ATOM 684 C CA . SER A 1 90 ? -6.394 -4.871 -9.424 1.00 91.25 90 SER A CA 1
ATOM 685 C C . SER A 1 90 ? -5.590 -6.116 -9.806 1.00 91.25 90 SER A C 1
ATOM 687 O O . SER A 1 90 ? -4.901 -6.116 -10.826 1.00 91.25 90 SER A O 1
ATOM 689 N N . ILE A 1 91 ? -5.750 -7.216 -9.069 1.00 89.69 91 ILE A N 1
ATOM 690 C CA . ILE A 1 91 ? -5.105 -8.495 -9.389 1.00 89.69 91 ILE A CA 1
ATOM 691 C C . ILE A 1 91 ? -5.624 -9.038 -10.726 1.00 89.69 91 ILE A C 1
ATOM 693 O O . ILE A 1 91 ? -4.830 -9.376 -11.598 1.00 89.69 91 ILE A O 1
ATOM 697 N N . VAL A 1 92 ? -6.942 -9.064 -10.940 1.00 93.12 92 VAL A N 1
ATOM 698 C CA . VAL A 1 92 ? -7.522 -9.569 -12.195 1.00 93.12 92 VAL A CA 1
ATOM 699 C C . VAL A 1 92 ? -7.105 -8.700 -13.380 1.00 93.12 92 VAL A C 1
ATOM 701 O O . VAL A 1 92 ? -6.673 -9.231 -14.400 1.00 93.12 92 VAL A O 1
ATOM 704 N N . SER A 1 93 ? -7.179 -7.372 -13.252 1.00 89.56 93 SER A N 1
ATOM 705 C CA . SER A 1 93 ? -6.773 -6.461 -14.330 1.00 89.56 93 SER A CA 1
ATOM 706 C C . SER A 1 93 ? -5.287 -6.599 -14.671 1.00 89.56 93 SER A C 1
ATOM 708 O O . SER A 1 93 ? -4.951 -6.708 -15.848 1.00 89.56 93 SER A O 1
ATOM 710 N N . SER A 1 94 ? -4.401 -6.686 -13.673 1.00 84.25 94 SER A N 1
ATOM 711 C CA . SER A 1 94 ? -2.972 -6.911 -13.919 1.00 84.25 94 SER A CA 1
ATOM 712 C C . SER A 1 94 ? -2.710 -8.259 -14.603 1.00 84.25 94 SER A C 1
ATOM 714 O O . SER A 1 94 ? -1.971 -8.292 -15.586 1.00 84.25 94 SER A O 1
ATOM 716 N N . MET A 1 95 ? -3.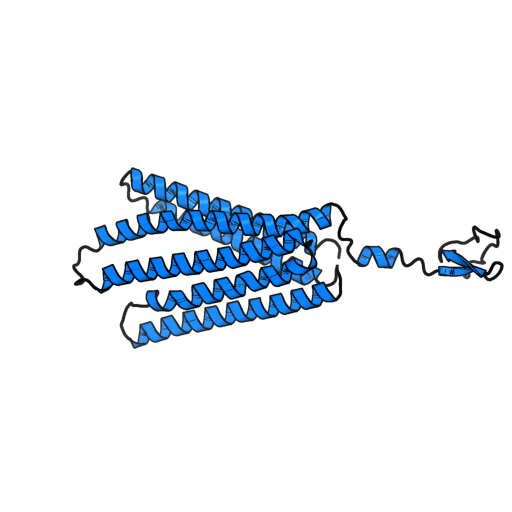372 -9.345 -14.182 1.00 87.12 95 MET A N 1
ATOM 717 C CA . MET A 1 95 ? -3.241 -10.656 -14.834 1.00 87.12 95 MET A CA 1
ATOM 718 C C . MET A 1 95 ? -3.719 -10.642 -16.286 1.00 87.12 95 MET A C 1
ATOM 720 O O . MET A 1 95 ? -3.005 -11.127 -17.161 1.00 87.12 95 MET A O 1
ATOM 724 N N . VAL A 1 96 ? -4.898 -10.075 -16.561 1.00 90.19 96 VAL A N 1
ATOM 725 C CA . VAL A 1 96 ? -5.452 -9.999 -17.924 1.00 90.19 96 VAL A CA 1
ATOM 726 C C . VAL A 1 96 ? -4.507 -9.240 -18.845 1.00 90.19 96 VAL A C 1
ATOM 728 O O . VAL A 1 96 ? -4.287 -9.665 -19.976 1.00 90.19 96 VAL A O 1
ATOM 731 N N . ILE A 1 97 ? -3.913 -8.148 -18.367 1.00 86.44 97 ILE A N 1
ATOM 732 C CA . ILE A 1 97 ? -3.025 -7.345 -19.200 1.00 86.44 97 ILE A CA 1
ATOM 733 C C . ILE A 1 97 ? -1.676 -8.041 -19.420 1.00 86.44 97 ILE A C 1
ATOM 735 O O . ILE A 1 97 ? -1.184 -8.020 -20.541 1.00 86.44 97 ILE A O 1
ATOM 739 N N . VAL A 1 98 ? -1.094 -8.690 -18.405 1.00 82.94 98 VAL A N 1
ATOM 740 C CA . VAL A 1 98 ? 0.167 -9.447 -18.556 1.00 82.94 98 VAL A CA 1
ATOM 741 C C . VAL A 1 98 ? -0.009 -10.652 -19.489 1.00 82.94 98 VAL A C 1
ATOM 743 O O . VAL A 1 98 ? 0.842 -10.935 -20.332 1.00 82.94 98 VAL A O 1
ATOM 746 N N . ILE A 1 99 ? -1.128 -11.368 -19.383 1.00 86.88 99 ILE A N 1
ATOM 747 C CA . ILE A 1 99 ? -1.440 -12.466 -20.306 1.00 86.88 99 ILE A CA 1
ATOM 748 C C . ILE A 1 99 ? -1.710 -11.905 -21.709 1.00 86.88 99 ILE A C 1
ATOM 750 O O . ILE A 1 99 ? -1.185 -12.414 -22.693 1.00 86.88 99 ILE A O 1
ATOM 754 N N . GLY A 1 100 ? -2.472 -10.816 -21.817 1.00 86.38 100 GLY A N 1
ATOM 755 C CA . GLY A 1 100 ? -2.752 -10.164 -23.095 1.00 86.38 100 GLY A CA 1
ATOM 756 C C . GLY A 1 100 ? -1.483 -9.686 -23.801 1.00 86.38 100 GLY A C 1
ATOM 757 O O . GLY A 1 100 ? -1.313 -9.943 -24.991 1.00 86.38 100 GLY A O 1
ATOM 758 N N . SER A 1 101 ? -0.558 -9.054 -23.074 1.00 80.81 101 SER A N 1
ATOM 759 C CA . SER A 1 101 ? 0.708 -8.580 -23.634 1.00 80.81 101 SER A CA 1
ATOM 760 C C . SER A 1 101 ? 1.597 -9.721 -24.106 1.00 80.81 101 SER A C 1
ATOM 762 O O . SER A 1 101 ? 2.147 -9.645 -25.204 1.00 80.81 101 SER A O 1
ATOM 764 N N . THR A 1 102 ? 1.709 -10.798 -23.328 1.00 81.50 102 THR A N 1
ATOM 765 C CA . THR A 1 102 ? 2.500 -11.975 -23.720 1.00 81.50 102 THR A CA 1
ATOM 766 C C . THR A 1 102 ? 1.919 -12.674 -24.948 1.00 81.50 102 THR A C 1
ATOM 768 O O . THR A 1 102 ? 2.678 -13.016 -25.853 1.00 81.50 102 THR A O 1
ATOM 771 N N . VAL A 1 103 ? 0.592 -12.806 -25.047 1.00 86.38 103 VAL A N 1
ATOM 772 C CA . VAL A 1 103 ? -0.075 -13.390 -26.225 1.00 86.38 103 VAL A CA 1
ATOM 773 C C . VAL A 1 103 ? 0.111 -12.515 -27.463 1.00 86.38 103 VAL A C 1
ATOM 775 O O . VAL A 1 103 ? 0.498 -13.029 -28.510 1.00 86.38 103 VAL A O 1
ATOM 778 N N . ILE A 1 104 ? -0.112 -11.199 -27.361 1.00 82.94 104 ILE A N 1
ATOM 779 C CA . ILE A 1 104 ? 0.081 -10.277 -28.493 1.00 82.94 104 ILE A CA 1
ATOM 780 C C . ILE A 1 104 ? 1.526 -10.342 -28.981 1.00 82.94 104 ILE A C 1
ATOM 782 O O . ILE A 1 104 ? 1.746 -10.462 -30.179 1.00 82.94 104 ILE A O 1
ATOM 786 N N . SER A 1 105 ? 2.489 -10.333 -28.059 1.00 81.31 105 SER A N 1
ATOM 787 C CA . SER A 1 105 ? 3.915 -10.404 -28.390 1.00 81.31 105 SER A CA 1
ATOM 788 C C . SER A 1 105 ? 4.292 -11.724 -29.067 1.00 81.31 105 SER A C 1
ATOM 790 O O . SER A 1 105 ? 5.097 -11.738 -29.996 1.00 81.31 105 SER A O 1
ATOM 792 N N . ALA A 1 106 ? 3.687 -12.837 -28.639 1.00 85.31 106 ALA A N 1
ATOM 793 C CA . ALA A 1 106 ? 3.888 -14.138 -29.269 1.00 85.31 106 ALA A CA 1
ATOM 794 C C . ALA A 1 106 ? 3.319 -14.189 -30.699 1.00 85.31 106 ALA A C 1
ATOM 796 O O . ALA A 1 106 ? 3.906 -14.833 -31.564 1.00 85.31 106 ALA A O 1
ATOM 797 N N . VAL A 1 107 ? 2.201 -13.502 -30.959 1.00 88.06 107 VAL A N 1
ATOM 798 C CA . VAL A 1 107 ? 1.541 -13.482 -32.277 1.00 88.06 107 VAL A CA 1
ATOM 799 C C . VAL A 1 107 ? 2.184 -12.474 -33.231 1.00 88.06 107 VAL A C 1
ATOM 801 O O . VAL A 1 107 ? 2.323 -12.760 -34.417 1.00 88.06 107 VAL A O 1
ATOM 804 N N . SER A 1 108 ? 2.577 -11.296 -32.746 1.00 84.25 108 SER A N 1
ATOM 805 C CA . SER A 1 108 ? 3.117 -10.225 -33.587 1.00 84.25 108 SER A CA 1
ATOM 806 C C . SER A 1 108 ? 4.556 -10.472 -34.036 1.00 84.25 108 SER A C 1
ATOM 808 O O . SER A 1 108 ? 5.038 -9.761 -34.916 1.00 84.25 108 SER A O 1
ATOM 810 N N . GLY A 1 109 ? 5.272 -11.407 -33.397 1.00 84.12 109 GLY A N 1
ATOM 811 C CA . GLY A 1 109 ? 6.712 -11.603 -33.593 1.00 84.12 109 GLY A CA 1
ATOM 812 C C . GLY A 1 109 ? 7.546 -10.366 -33.239 1.00 84.12 109 GLY A C 1
ATOM 813 O O . GLY A 1 109 ? 8.751 -10.341 -33.482 1.00 84.12 109 GLY A O 1
ATOM 814 N N . SER A 1 110 ? 6.916 -9.327 -32.679 1.00 76.75 110 SER A N 1
ATOM 815 C CA . SER A 1 110 ? 7.571 -8.086 -32.312 1.00 76.75 110 SER A CA 1
ATOM 816 C C . SER A 1 110 ? 7.950 -8.148 -30.832 1.00 76.75 110 SER A C 1
ATOM 818 O O . SER A 1 110 ? 7.091 -8.384 -29.980 1.00 76.75 110 SER A O 1
ATOM 820 N N . PRO A 1 111 ? 9.217 -7.884 -30.473 1.00 63.22 111 PRO A N 1
ATOM 821 C CA . PRO A 1 111 ? 9.668 -7.882 -29.082 1.00 63.22 111 PRO A CA 1
ATOM 822 C C . PRO A 1 111 ? 9.146 -6.670 -28.288 1.00 63.22 111 PRO A C 1
ATOM 824 O O . PRO A 1 111 ? 9.663 -6.354 -27.218 1.00 63.22 111 PRO A O 1
ATOM 827 N N . ASN A 1 112 ? 8.110 -5.979 -28.778 1.00 65.62 112 ASN A N 1
ATOM 828 C CA . ASN A 1 112 ? 7.601 -4.731 -28.214 1.00 65.62 112 ASN A CA 1
ATOM 829 C C . ASN A 1 112 ? 6.666 -4.962 -27.011 1.00 65.62 112 ASN A C 1
ATOM 831 O O . ASN A 1 112 ? 5.674 -4.261 -26.809 1.00 65.62 112 ASN A O 1
ATOM 835 N N . ILE A 1 113 ? 7.021 -5.947 -26.181 1.00 61.84 113 ILE A N 1
ATOM 836 C CA . ILE A 1 113 ? 6.322 -6.332 -24.950 1.00 61.84 113 ILE A CA 1
ATOM 837 C C . ILE A 1 113 ? 6.251 -5.130 -23.994 1.00 61.84 113 ILE A C 1
ATOM 839 O O . ILE A 1 113 ? 5.269 -4.943 -23.281 1.00 61.84 113 ILE A O 1
ATOM 843 N N . TYR A 1 114 ? 7.255 -4.253 -24.031 1.00 61.75 114 TYR A N 1
ATOM 844 C CA . TYR A 1 114 ? 7.423 -3.162 -23.073 1.00 61.75 114 TYR A CA 1
ATOM 845 C C . TYR A 1 114 ? 6.439 -1.997 -23.236 1.00 61.75 114 TYR A C 1
ATOM 847 O O . TYR A 1 114 ? 6.031 -1.414 -22.232 1.00 61.75 114 TYR A O 1
ATOM 855 N N . ALA A 1 115 ? 5.994 -1.682 -24.459 1.00 62.69 115 ALA A N 1
ATOM 856 C CA . ALA A 1 115 ? 5.000 -0.624 -24.677 1.00 62.69 115 ALA A CA 1
ATOM 857 C C . ALA A 1 115 ? 3.632 -0.992 -24.072 1.00 62.69 115 ALA A C 1
ATOM 859 O O . ALA A 1 115 ? 2.899 -0.133 -23.580 1.00 62.69 115 ALA A O 1
ATOM 860 N N . SER A 1 116 ? 3.315 -2.289 -24.034 1.00 66.19 116 SER A N 1
ATOM 861 C CA . SER A 1 116 ? 2.077 -2.799 -23.437 1.00 66.19 116 SER A CA 1
ATOM 862 C C . SER A 1 116 ? 2.091 -2.833 -21.900 1.00 66.19 116 SER A C 1
ATOM 864 O O . SER A 1 116 ? 1.037 -2.965 -21.280 1.00 66.19 116 SER A O 1
ATOM 866 N N . SER A 1 117 ? 3.258 -2.640 -21.271 1.00 69.38 117 SER A N 1
ATOM 867 C CA . SER A 1 117 ? 3.447 -2.655 -19.812 1.00 69.38 117 SER A CA 1
ATOM 868 C C . SER A 1 117 ? 3.069 -1.341 -19.116 1.00 69.38 117 SER A C 1
ATOM 870 O O . SER A 1 117 ? 2.910 -1.315 -17.896 1.00 69.38 117 SER A O 1
ATOM 872 N N . PHE A 1 118 ? 2.899 -0.248 -19.870 1.00 76.44 118 PHE A N 1
ATOM 873 C CA . PHE A 1 118 ? 2.557 1.078 -19.334 1.00 76.44 118 PHE A CA 1
ATOM 874 C C . PHE A 1 118 ? 1.176 1.092 -18.665 1.00 76.44 118 PHE A C 1
ATOM 876 O O . PHE A 1 118 ? 1.026 1.430 -17.489 1.00 76.44 118 PHE A O 1
ATOM 883 N N . LEU A 1 119 ? 0.152 0.707 -19.431 1.00 80.31 119 LEU A N 1
ATOM 884 C CA . LEU A 1 119 ? -1.240 0.750 -18.999 1.00 80.31 119 LEU A CA 1
ATOM 885 C C . LEU A 1 119 ? -1.498 -0.091 -17.735 1.00 80.31 119 LEU A C 1
ATOM 887 O O . LEU A 1 119 ? -2.129 0.428 -16.812 1.00 80.31 119 LEU A O 1
ATOM 891 N N . PRO A 1 120 ? -0.991 -1.339 -17.621 1.00 81.75 120 PRO A N 1
ATOM 892 C CA . PRO A 1 120 ? -1.189 -2.134 -16.415 1.00 81.75 120 PRO A CA 1
ATOM 893 C C . PRO A 1 120 ? -0.498 -1.536 -15.196 1.00 81.75 120 PRO A C 1
ATOM 895 O O . PRO A 1 120 ? -1.067 -1.609 -14.108 1.00 81.75 120 PRO A O 1
ATOM 898 N N . ALA A 1 121 ? 0.680 -0.922 -15.345 1.00 82.06 121 ALA A N 1
ATOM 899 C CA . ALA A 1 121 ? 1.361 -0.273 -14.227 1.00 82.06 121 ALA A CA 1
ATOM 900 C C . ALA A 1 121 ? 0.534 0.901 -13.678 1.00 82.06 121 ALA A C 1
ATOM 902 O O . ALA A 1 121 ? 0.340 1.017 -12.466 1.00 82.06 121 ALA A O 1
ATOM 903 N N . LEU A 1 122 ? -0.027 1.724 -14.568 1.00 88.50 122 LEU A N 1
ATOM 904 C CA . LEU A 1 122 ? -0.855 2.866 -14.186 1.00 88.50 122 LEU A CA 1
ATOM 905 C C . LEU A 1 122 ? -2.185 2.424 -13.561 1.00 88.50 122 LEU A C 1
ATOM 907 O O . LEU A 1 122 ? -2.551 2.913 -12.493 1.00 88.50 122 LEU A O 1
ATOM 911 N N . ILE A 1 123 ? -2.869 1.448 -14.165 1.00 89.56 123 ILE A N 1
ATOM 912 C CA . ILE A 1 123 ? -4.107 0.868 -13.618 1.00 89.56 123 ILE A CA 1
ATOM 913 C C . ILE A 1 123 ? -3.846 0.250 -12.239 1.00 89.56 123 ILE A C 1
ATOM 915 O O . ILE A 1 123 ? -4.606 0.491 -11.301 1.00 89.56 123 ILE A O 1
ATOM 919 N N . SER A 1 124 ? -2.747 -0.490 -12.084 1.00 86.69 124 SER A N 1
ATOM 920 C CA . SER A 1 124 ? -2.376 -1.114 -10.809 1.00 86.69 124 SER A CA 1
ATOM 921 C C . SER A 1 124 ? -2.058 -0.077 -9.735 1.00 86.69 124 SER A C 1
ATOM 923 O O . SER A 1 124 ? -2.448 -0.261 -8.586 1.00 86.69 124 SER A O 1
ATOM 925 N N . SER A 1 125 ? -1.404 1.033 -10.094 1.00 89.50 125 SER A N 1
ATOM 926 C CA . SER A 1 125 ? -1.134 2.140 -9.169 1.00 89.50 125 SER A CA 1
ATOM 927 C C . SER A 1 125 ? -2.426 2.813 -8.696 1.00 89.50 125 SER A C 1
ATOM 929 O O . SER A 1 125 ? -2.617 2.998 -7.493 1.00 89.50 125 SER A O 1
ATOM 931 N N . VAL A 1 126 ? -3.350 3.099 -9.619 1.00 94.50 126 VAL A N 1
ATOM 932 C CA . VAL A 1 126 ? -4.657 3.701 -9.310 1.00 94.50 126 VAL A CA 1
ATOM 933 C C . VAL A 1 126 ? -5.480 2.776 -8.412 1.00 94.50 126 VAL A C 1
ATOM 935 O O . VAL A 1 126 ? -5.924 3.177 -7.336 1.00 94.50 126 VAL A O 1
ATOM 938 N N . LEU A 1 127 ? -5.657 1.515 -8.812 1.00 94.25 127 LEU A N 1
ATOM 939 C CA . LEU A 1 127 ? -6.464 0.566 -8.047 1.00 94.25 127 LEU A CA 1
ATOM 940 C C . LEU A 1 127 ? -5.807 0.217 -6.708 1.00 94.25 127 LEU A C 1
ATOM 942 O O . LEU A 1 127 ? -6.485 0.204 -5.686 1.00 94.25 127 LEU A O 1
ATOM 946 N N . GLY A 1 128 ? -4.491 -0.006 -6.688 1.00 91.50 128 GLY A N 1
ATOM 947 C CA . GLY A 1 128 ? -3.734 -0.289 -5.471 1.00 91.50 128 GLY A CA 1
ATOM 948 C C . GLY A 1 128 ? -3.802 0.862 -4.468 1.00 91.50 128 GLY A C 1
ATOM 949 O O . GLY A 1 128 ? -4.063 0.632 -3.290 1.00 91.50 128 GLY A O 1
ATOM 950 N N . GLY A 1 129 ? -3.665 2.106 -4.931 1.00 93.69 129 GLY A N 1
ATOM 951 C CA . GLY A 1 129 ? -3.832 3.289 -4.091 1.00 93.69 129 GLY A CA 1
ATOM 952 C C . GLY A 1 129 ? -5.240 3.397 -3.496 1.00 93.69 129 GLY A C 1
ATOM 953 O O . GLY A 1 129 ? -5.378 3.674 -2.304 1.00 93.69 129 GLY A O 1
ATOM 954 N N . LEU A 1 130 ? -6.288 3.094 -4.274 1.00 96.12 130 LEU A N 1
ATOM 955 C CA . LEU A 1 130 ? -7.669 3.074 -3.774 1.00 96.12 130 LEU A CA 1
ATOM 956 C C . LEU A 1 130 ? -7.878 2.053 -2.654 1.00 96.12 130 LEU A C 1
ATOM 958 O O . LEU A 1 130 ? -8.596 2.359 -1.702 1.00 96.12 130 LEU A O 1
ATOM 962 N N . VAL A 1 131 ? -7.239 0.878 -2.725 1.00 95.75 131 VAL A N 1
ATOM 963 C CA . VAL A 1 131 ? -7.303 -0.126 -1.647 1.00 95.75 131 VAL A CA 1
ATOM 964 C C . VAL A 1 131 ? -6.868 0.497 -0.322 1.00 95.75 131 VAL A C 1
ATOM 966 O O . VAL A 1 131 ? -7.605 0.405 0.658 1.00 95.75 131 VAL A O 1
ATOM 969 N N . TYR A 1 132 ? -5.732 1.200 -0.296 1.00 95.38 132 TYR A N 1
ATOM 970 C CA . TYR A 1 132 ? -5.273 1.893 0.911 1.00 95.38 132 TYR A CA 1
ATOM 971 C C . TYR A 1 132 ? -6.195 3.026 1.329 1.00 95.38 132 TYR A C 1
ATOM 973 O O . TYR A 1 132 ? -6.442 3.195 2.525 1.00 95.38 132 TYR A O 1
ATOM 981 N N . VAL A 1 133 ? -6.711 3.791 0.361 1.00 97.12 133 VAL A N 1
ATOM 982 C CA . VAL A 1 133 ? -7.623 4.893 0.660 1.00 97.12 133 VAL A CA 1
ATOM 983 C C . VAL A 1 133 ? -8.837 4.357 1.409 1.00 97.12 133 VAL A C 1
ATOM 985 O O . VAL A 1 133 ? -9.116 4.811 2.514 1.00 97.12 133 VAL A O 1
ATOM 988 N N . PHE A 1 134 ? -9.520 3.347 0.867 1.00 96.88 134 PHE A N 1
ATOM 989 C CA . PHE A 1 134 ? -10.693 2.759 1.512 1.00 96.88 134 PHE A CA 1
ATOM 990 C C . PHE A 1 134 ? -10.350 2.070 2.832 1.00 96.88 134 PHE A C 1
ATOM 992 O O . PHE A 1 134 ? -11.097 2.214 3.797 1.00 96.88 134 PHE A O 1
ATOM 999 N N . ALA A 1 135 ? -9.217 1.372 2.898 1.00 95.69 135 ALA A N 1
ATOM 1000 C CA . ALA A 1 135 ? -8.782 0.683 4.102 1.00 95.69 135 ALA A CA 1
ATOM 1001 C C . ALA A 1 135 ? -8.581 1.659 5.278 1.00 95.69 135 ALA A C 1
ATOM 1003 O O . ALA A 1 135 ? -9.074 1.422 6.383 1.00 95.69 135 ALA A O 1
ATOM 1004 N N . LEU A 1 136 ? -7.898 2.783 5.045 1.00 96.19 136 LEU A N 1
ATOM 1005 C CA . LEU A 1 136 ? -7.493 3.712 6.102 1.00 96.19 136 LEU A CA 1
ATOM 1006 C C . LEU A 1 136 ? -8.503 4.839 6.366 1.00 96.19 136 LEU A C 1
ATOM 1008 O O . LEU A 1 136 ? -8.466 5.423 7.449 1.00 96.19 136 LEU A O 1
ATOM 1012 N N . TYR A 1 137 ? -9.413 5.134 5.429 1.00 97.00 137 TYR A N 1
ATOM 1013 C CA . TYR A 1 137 ? -10.277 6.324 5.462 1.00 97.00 137 TYR A CA 1
ATOM 1014 C C . TYR A 1 137 ? -10.983 6.554 6.806 1.00 97.00 137 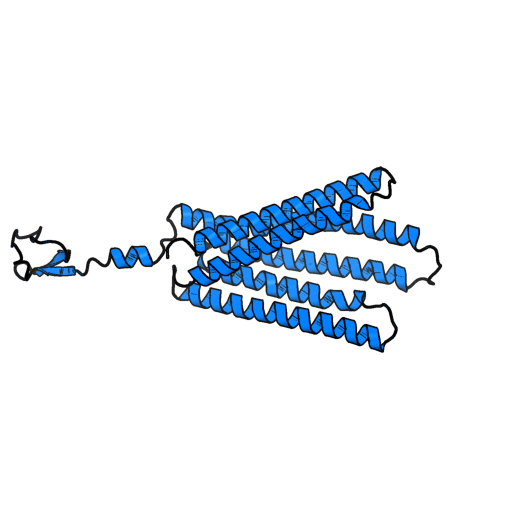TYR A C 1
ATOM 1016 O O . TYR A 1 137 ? -10.908 7.651 7.366 1.00 97.00 137 TYR A O 1
ATOM 1024 N N . GLU A 1 138 ? -11.639 5.523 7.350 1.00 95.50 138 GLU A N 1
ATOM 1025 C CA . GLU A 1 138 ? -12.406 5.670 8.597 1.00 95.50 138 GLU A CA 1
ATOM 1026 C C . GLU A 1 138 ? -11.570 5.623 9.874 1.00 95.50 138 GLU A C 1
ATOM 1028 O O . GLU A 1 138 ? -12.051 6.029 10.930 1.00 95.50 138 GLU A O 1
ATOM 1033 N N . LEU A 1 139 ? -10.316 5.180 9.799 1.00 94.69 139 LEU A N 1
ATOM 1034 C CA . LEU A 1 139 ? -9.417 5.162 10.956 1.00 94.69 139 LEU A CA 1
ATOM 1035 C C . LEU A 1 139 ? -8.702 6.508 11.156 1.00 94.69 139 LEU A C 1
ATOM 1037 O O . LEU A 1 139 ? -7.998 6.710 12.146 1.00 94.69 139 LEU A O 1
ATOM 1041 N N . MET A 1 140 ? -8.879 7.458 10.241 1.00 96.38 140 MET A N 1
ATOM 1042 C CA . MET A 1 140 ? -8.175 8.735 10.259 1.00 96.38 140 MET A CA 1
ATOM 1043 C C . MET A 1 140 ? -9.070 9.923 10.599 1.00 96.38 140 MET A C 1
ATOM 1045 O O . MET A 1 140 ? -10.279 9.944 10.344 1.00 96.38 140 MET A O 1
ATOM 1049 N N . ASP A 1 141 ? -8.427 10.936 11.164 1.00 96.19 141 ASP A N 1
ATOM 1050 C CA . ASP A 1 141 ? -8.980 12.249 11.448 1.00 96.19 141 ASP A CA 1
ATOM 1051 C C . ASP A 1 141 ? -9.072 13.089 10.154 1.00 96.19 141 ASP A C 1
ATOM 1053 O O . ASP A 1 141 ? -8.513 12.707 9.119 1.00 96.19 141 ASP A O 1
ATOM 1057 N N . PRO A 1 142 ? -9.760 14.246 10.163 1.00 96.81 142 PRO A N 1
ATOM 1058 C CA . PRO A 1 142 ? -9.900 15.079 8.969 1.00 96.81 142 PRO A CA 1
ATOM 1059 C C . PRO A 1 142 ? -8.562 15.488 8.337 1.00 96.81 142 PRO A C 1
ATOM 1061 O O . PRO A 1 142 ? -8.462 15.525 7.113 1.00 96.81 142 PRO A O 1
ATOM 1064 N N . LYS A 1 143 ? -7.517 15.741 9.144 1.00 96.50 143 LYS A N 1
ATOM 1065 C CA . LYS A 1 143 ? -6.186 16.092 8.622 1.00 96.50 143 LYS A CA 1
ATOM 1066 C C . LYS A 1 143 ? -5.497 14.883 7.988 1.00 96.50 143 LYS A C 1
ATOM 1068 O O . LYS A 1 143 ? -4.963 15.008 6.886 1.00 96.50 143 LYS A O 1
ATOM 1073 N N . GLY A 1 144 ? -5.563 13.712 8.626 1.00 96.31 144 GLY A N 1
ATOM 1074 C CA . GLY A 1 144 ? -5.074 12.457 8.055 1.00 96.31 144 GLY A CA 1
ATOM 1075 C C . GLY A 1 144 ? -5.750 12.108 6.726 1.00 96.31 144 GLY A C 1
ATOM 1076 O O . GLY A 1 144 ? -5.078 11.658 5.801 1.00 96.31 144 GLY A O 1
ATOM 1077 N N . ARG A 1 145 ? -7.054 12.394 6.574 1.00 97.62 145 ARG A N 1
ATOM 1078 C CA . ARG A 1 145 ? -7.801 12.177 5.314 1.00 97.62 145 ARG A CA 1
ATOM 1079 C C . ARG A 1 145 ? -7.236 12.988 4.162 1.00 97.62 145 ARG A C 1
ATOM 1081 O O . ARG A 1 145 ? -7.014 12.432 3.091 1.00 97.62 145 ARG A O 1
ATOM 1088 N N . THR A 1 146 ? -6.932 14.261 4.388 1.00 97.69 146 THR A N 1
ATOM 1089 C CA . THR A 1 146 ? -6.268 15.090 3.376 1.00 97.69 146 THR A CA 1
ATOM 1090 C C . THR A 1 146 ? -4.900 14.520 3.004 1.00 97.69 146 THR A C 1
ATOM 1092 O O . THR A 1 146 ? -4.584 14.424 1.820 1.00 97.69 146 THR A O 1
ATOM 1095 N N . LEU A 1 147 ? -4.111 14.076 3.990 1.00 97.12 147 LEU A N 1
ATOM 1096 C CA . LEU A 1 147 ? -2.789 13.497 3.736 1.00 97.12 147 LEU A CA 1
ATOM 1097 C C . LEU A 1 147 ? -2.860 12.205 2.907 1.00 97.12 147 LEU A C 1
ATOM 1099 O O . LEU A 1 147 ? -2.054 12.015 2.001 1.00 97.12 147 LEU A O 1
ATOM 1103 N N . LEU A 1 148 ? -3.843 11.347 3.173 1.00 97.19 148 LEU A N 1
ATOM 1104 C CA . LEU A 1 148 ? -4.092 10.123 2.408 1.00 97.19 148 LEU A CA 1
ATOM 1105 C C . LEU A 1 148 ? -4.443 10.414 0.946 1.00 97.19 148 LEU A C 1
ATOM 1107 O O . LEU A 1 148 ? -3.930 9.743 0.054 1.00 97.19 148 LEU A O 1
ATOM 1111 N N . TYR A 1 149 ? -5.260 11.438 0.679 1.00 97.88 149 TYR A N 1
ATOM 1112 C CA . TYR A 1 149 ? -5.540 11.861 -0.695 1.00 97.88 149 TYR A CA 1
ATOM 1113 C C . TYR A 1 149 ? -4.309 12.446 -1.389 1.00 97.88 149 TYR A C 1
ATOM 1115 O O . TYR A 1 149 ? -4.092 12.163 -2.564 1.00 97.88 149 TYR A O 1
ATOM 1123 N N . ILE A 1 150 ? -3.474 13.207 -0.673 1.00 97.19 150 ILE A N 1
ATOM 1124 C CA . ILE A 1 150 ? -2.200 13.706 -1.210 1.00 97.19 150 ILE A CA 1
ATOM 1125 C C . ILE A 1 150 ? -1.283 12.531 -1.568 1.00 97.19 150 ILE A C 1
ATOM 1127 O O . ILE A 1 150 ? -0.779 12.487 -2.685 1.00 97.19 150 ILE A O 1
ATOM 1131 N N . ALA A 1 151 ? -1.107 11.557 -0.669 1.00 96.56 151 ALA A N 1
ATOM 1132 C CA . ALA A 1 151 ? -0.302 10.361 -0.929 1.00 96.56 151 ALA A CA 1
ATOM 1133 C C . ALA A 1 151 ? -0.808 9.590 -2.156 1.00 96.56 151 ALA A C 1
ATOM 1135 O O . ALA A 1 151 ? -0.017 9.205 -3.019 1.00 96.56 151 ALA A O 1
ATOM 1136 N N . TYR A 1 152 ? -2.129 9.447 -2.279 1.00 97.25 152 TYR A N 1
ATOM 1137 C CA . TYR A 1 152 ? -2.767 8.823 -3.430 1.00 97.25 152 TYR A CA 1
ATOM 1138 C C . TYR A 1 152 ? -2.497 9.584 -4.739 1.00 97.25 152 TYR A C 1
ATOM 1140 O O . TYR A 1 152 ? -1.975 8.996 -5.686 1.00 97.25 152 TYR A O 1
ATOM 1148 N N . ILE A 1 153 ? -2.758 10.894 -4.791 1.00 96.75 153 ILE A N 1
ATOM 1149 C CA . ILE A 1 153 ? -2.524 11.721 -5.989 1.00 96.75 153 ILE A CA 1
ATOM 1150 C C . ILE A 1 153 ? -1.041 11.724 -6.376 1.00 96.75 153 ILE A C 1
ATOM 1152 O O . ILE A 1 153 ? -0.712 11.559 -7.550 1.00 96.75 153 ILE A O 1
ATOM 1156 N N . VAL A 1 154 ? -0.140 11.858 -5.399 1.00 95.56 154 VAL A N 1
ATOM 1157 C CA . VAL A 1 154 ? 1.311 11.808 -5.623 1.00 95.56 154 VAL A CA 1
ATOM 1158 C C . VAL A 1 154 ? 1.719 10.450 -6.191 1.00 95.56 154 VAL A C 1
ATOM 1160 O O . VAL A 1 154 ? 2.506 10.410 -7.132 1.00 95.56 154 VAL A O 1
ATOM 1163 N N . SER A 1 155 ? 1.157 9.344 -5.694 1.00 93.88 155 SER A N 1
ATOM 1164 C CA . SER A 1 155 ? 1.460 8.010 -6.227 1.00 93.88 155 SER A CA 1
ATOM 1165 C C . SER A 1 155 ? 1.038 7.845 -7.692 1.00 93.88 155 SER A C 1
ATOM 1167 O O . SER A 1 155 ? 1.821 7.329 -8.488 1.00 93.88 155 SER A O 1
ATOM 1169 N N . ILE A 1 156 ? -0.130 8.375 -8.077 1.00 94.00 156 ILE A N 1
ATOM 1170 C CA . ILE A 1 156 ? -0.582 8.389 -9.477 1.00 94.00 156 ILE A CA 1
ATOM 1171 C C . ILE A 1 156 ? 0.328 9.276 -10.325 1.00 94.00 156 ILE A C 1
ATOM 1173 O O . ILE A 1 156 ? 0.729 8.875 -11.414 1.00 94.00 156 ILE A O 1
ATOM 1177 N N . GLY A 1 157 ? 0.676 10.469 -9.835 1.00 93.31 157 GLY A N 1
ATOM 1178 C CA . GLY A 1 157 ? 1.561 11.394 -10.542 1.00 93.31 157 GLY A CA 1
ATOM 1179 C C . GLY A 1 157 ? 2.936 10.782 -10.807 1.00 93.31 157 GLY A C 1
ATOM 1180 O O . GLY A 1 157 ? 3.445 10.866 -11.921 1.00 93.31 157 GLY A O 1
ATOM 1181 N N . ILE A 1 158 ? 3.505 10.092 -9.817 1.00 90.69 158 ILE A N 1
ATOM 1182 C CA . ILE A 1 158 ? 4.776 9.376 -9.964 1.00 90.69 158 ILE A CA 1
ATOM 1183 C C . ILE A 1 158 ? 4.635 8.227 -10.958 1.00 90.69 158 ILE A C 1
ATOM 1185 O O . ILE A 1 158 ? 5.500 8.084 -11.820 1.00 90.69 158 ILE A O 1
ATOM 1189 N N . ALA A 1 159 ? 3.558 7.440 -10.887 1.00 89.69 159 ALA A N 1
ATOM 1190 C CA . ALA A 1 159 ? 3.308 6.380 -11.857 1.00 89.69 159 ALA A CA 1
ATOM 1191 C C . ALA A 1 159 ? 3.203 6.947 -13.280 1.00 89.69 159 ALA A C 1
ATOM 1193 O O . ALA A 1 159 ? 3.857 6.434 -14.183 1.00 89.69 159 ALA A O 1
ATOM 1194 N N . LEU A 1 160 ? 2.472 8.045 -13.480 1.00 89.62 160 LEU A N 1
ATOM 1195 C CA . LEU A 1 160 ? 2.332 8.711 -14.776 1.00 89.62 160 LEU A CA 1
ATOM 1196 C C . LEU A 1 160 ? 3.678 9.230 -15.299 1.00 89.62 160 LEU A C 1
ATOM 1198 O O . LEU A 1 160 ? 4.045 8.909 -16.424 1.00 89.62 160 LEU A O 1
ATOM 1202 N N . ILE A 1 161 ? 4.436 9.976 -14.489 1.00 89.06 161 ILE A N 1
ATOM 1203 C CA . ILE A 1 161 ? 5.754 10.513 -14.873 1.00 89.06 161 ILE A CA 1
ATOM 1204 C C . ILE A 1 161 ? 6.716 9.377 -15.214 1.00 89.06 161 ILE A C 1
ATOM 1206 O O . ILE A 1 161 ? 7.353 9.412 -16.263 1.00 89.06 161 ILE A O 1
ATOM 1210 N N . SER A 1 162 ? 6.793 8.354 -14.360 1.00 84.19 162 SER A N 1
ATOM 1211 C CA . SER A 1 162 ? 7.668 7.197 -14.581 1.00 84.19 162 SER A CA 1
ATOM 1212 C C . SER A 1 162 ? 7.322 6.503 -15.890 1.00 84.19 162 SER A C 1
ATOM 1214 O O . SER A 1 162 ? 8.201 6.146 -16.668 1.00 84.19 162 SER A O 1
ATOM 1216 N N . SER A 1 163 ? 6.029 6.362 -16.160 1.00 82.44 163 SER A N 1
ATOM 1217 C CA . SER A 1 163 ? 5.565 5.637 -17.329 1.00 82.44 163 SER A CA 1
ATOM 1218 C C . SER A 1 163 ? 5.728 6.468 -18.617 1.00 82.44 163 SER A C 1
ATOM 1220 O O . SER A 1 163 ? 6.121 5.919 -19.644 1.00 82.44 163 SER A O 1
ATOM 1222 N N . LEU A 1 164 ? 5.524 7.794 -18.574 1.00 82.56 164 LEU A N 1
ATOM 1223 C CA . LEU A 1 164 ? 5.826 8.710 -19.688 1.00 82.56 164 LEU A CA 1
ATOM 1224 C C . LEU A 1 164 ? 7.320 8.739 -20.010 1.00 82.56 164 LEU A C 1
ATOM 1226 O O . LEU A 1 164 ? 7.709 8.766 -21.174 1.00 82.56 164 LEU A O 1
ATOM 1230 N N . TYR A 1 165 ? 8.157 8.712 -18.977 1.00 82.12 165 TYR A N 1
ATOM 1231 C CA . TYR A 1 165 ? 9.601 8.716 -19.136 1.00 82.12 165 TYR A CA 1
ATOM 1232 C C . TYR A 1 165 ? 10.106 7.441 -19.815 1.00 82.12 165 TYR A C 1
ATOM 1234 O O . TYR A 1 165 ? 10.884 7.510 -20.763 1.00 82.12 165 TYR A O 1
ATOM 1242 N 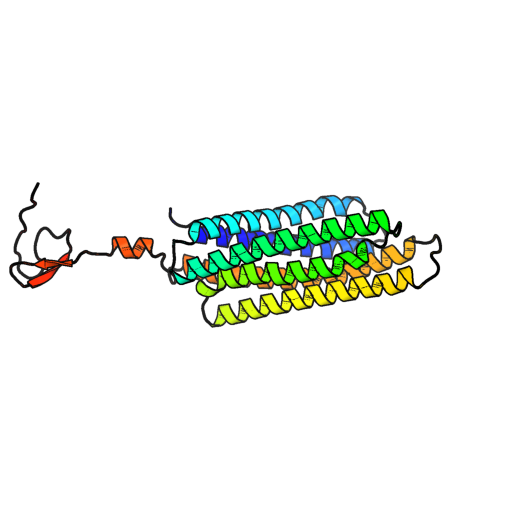N . VAL A 1 166 ? 9.600 6.282 -19.383 1.00 78.12 166 VAL A N 1
ATOM 1243 C CA . VAL A 1 166 ? 9.871 4.991 -20.028 1.00 78.12 166 VAL A CA 1
ATOM 1244 C C . VAL A 1 166 ? 9.431 5.011 -21.495 1.00 78.12 166 VAL A C 1
ATOM 1246 O O . VAL A 1 166 ? 10.170 4.546 -22.357 1.00 78.12 166 VAL A O 1
ATOM 1249 N N . LEU A 1 167 ? 8.270 5.597 -21.801 1.00 75.50 167 LEU A N 1
ATOM 1250 C CA . LEU A 1 167 ? 7.778 5.712 -23.176 1.00 75.50 167 LEU A CA 1
ATOM 1251 C C . LEU A 1 167 ? 8.679 6.598 -24.055 1.00 75.50 167 LEU A C 1
ATOM 1253 O O . LEU A 1 167 ? 8.969 6.225 -25.189 1.00 75.50 167 LEU A O 1
ATOM 1257 N N . GLY A 1 168 ? 9.155 7.734 -23.532 1.00 75.19 168 GLY A N 1
ATOM 1258 C CA . GLY A 1 168 ? 10.074 8.627 -24.247 1.00 75.19 168 GLY A CA 1
ATOM 1259 C C . GLY A 1 168 ? 11.401 7.953 -24.596 1.00 75.19 168 GLY A C 1
ATOM 1260 O O . GLY A 1 168 ? 11.844 8.018 -25.738 1.00 75.19 168 GLY A O 1
ATOM 1261 N N . LEU A 1 169 ? 11.975 7.209 -23.647 1.00 70.12 169 LEU A N 1
ATOM 1262 C CA . LEU A 1 169 ? 13.199 6.431 -23.865 1.00 70.12 169 LEU A CA 1
ATOM 1263 C C . LEU A 1 169 ? 13.043 5.388 -24.980 1.00 70.12 169 LEU A C 1
ATOM 1265 O O . LEU A 1 169 ? 13.970 5.165 -25.753 1.00 70.12 169 LEU A O 1
ATOM 1269 N N . PHE A 1 170 ? 11.872 4.760 -25.092 1.00 66.50 170 PHE A N 1
ATOM 1270 C CA . PHE A 1 170 ? 11.605 3.812 -26.171 1.00 66.50 170 PHE A CA 1
ATOM 1271 C C . PHE A 1 170 ? 11.414 4.484 -27.531 1.00 66.50 170 PHE A C 1
ATOM 1273 O O . PHE A 1 170 ? 11.792 3.894 -28.542 1.00 66.50 170 PHE A O 1
ATOM 1280 N N . GLY A 1 171 ? 10.877 5.706 -27.570 1.00 66.25 171 GLY A N 1
ATOM 1281 C CA . GLY A 1 171 ? 10.780 6.490 -28.802 1.00 66.25 171 GLY A CA 1
ATOM 1282 C C . GLY A 1 171 ? 12.147 6.714 -29.450 1.00 66.25 171 GLY A C 1
ATOM 1283 O O . GLY A 1 171 ? 12.298 6.489 -30.648 1.00 66.25 171 GLY A O 1
ATOM 1284 N N . ASP A 1 172 ? 13.155 7.048 -28.644 1.00 65.75 172 ASP A N 1
ATOM 1285 C CA . ASP A 1 172 ? 14.523 7.270 -29.126 1.00 65.75 172 ASP A CA 1
ATOM 1286 C C . ASP A 1 172 ? 15.219 5.964 -29.551 1.00 65.75 172 ASP A C 1
ATOM 1288 O O . ASP A 1 172 ? 15.962 5.944 -30.530 1.00 65.75 172 ASP A O 1
ATOM 1292 N N . VAL A 1 173 ? 14.962 4.853 -28.849 1.00 60.97 173 VAL A N 1
ATOM 1293 C CA . VAL A 1 173 ? 15.582 3.544 -29.140 1.00 60.97 173 VAL A CA 1
ATOM 1294 C C . VAL A 1 173 ? 14.987 2.875 -30.381 1.00 60.97 173 VAL A C 1
ATOM 1296 O O . VAL A 1 173 ? 15.715 2.224 -31.125 1.00 60.97 173 VAL A O 1
ATOM 1299 N N . PHE A 1 174 ? 13.681 3.011 -30.611 1.00 62.50 174 PHE A N 1
ATOM 1300 C CA . PHE A 1 174 ? 12.996 2.361 -31.735 1.00 62.50 174 PHE A CA 1
ATOM 1301 C C . PHE A 1 174 ? 12.758 3.286 -32.935 1.00 62.50 174 PHE A C 1
ATOM 1303 O O . PHE A 1 174 ? 12.391 2.800 -34.003 1.00 62.50 174 PHE A O 1
ATOM 1310 N N . GLY A 1 175 ? 12.951 4.600 -32.777 1.00 61.62 175 GLY A N 1
ATOM 1311 C CA . GLY A 1 175 ? 12.909 5.572 -33.872 1.00 61.62 175 GLY A CA 1
ATOM 1312 C C . GLY A 1 175 ? 14.215 5.674 -34.671 1.00 61.62 175 GLY A C 1
ATOM 1313 O O . GLY A 1 175 ? 14.195 6.183 -35.789 1.00 61.62 175 GLY A O 1
ATOM 1314 N N . GLY A 1 176 ? 15.336 5.191 -34.122 1.00 57.47 176 GLY A N 1
ATOM 1315 C CA . GLY A 1 176 ? 16.625 5.086 -34.813 1.00 57.47 176 GLY A CA 1
ATOM 1316 C C . GLY A 1 176 ? 16.840 3.707 -35.446 1.00 57.47 176 GLY A C 1
ATOM 1317 O O . GLY A 1 176 ? 16.332 2.706 -34.944 1.00 57.47 176 GLY A O 1
ATOM 1318 N N . GLU A 1 177 ? 17.598 3.638 -36.547 1.00 55.56 177 GLU A N 1
ATOM 1319 C CA . GLU A 1 177 ? 18.051 2.359 -37.112 1.00 55.56 177 GLU A CA 1
ATOM 1320 C C . GLU A 1 177 ? 18.741 1.528 -36.021 1.00 55.56 177 GLU A C 1
ATOM 1322 O O . GLU A 1 177 ? 19.663 2.004 -35.357 1.00 55.56 177 GLU A O 1
ATOM 1327 N N . ILE A 1 178 ? 18.280 0.288 -35.822 1.00 53.06 178 ILE A N 1
ATOM 1328 C CA . ILE A 1 178 ? 18.833 -0.641 -34.832 1.00 53.06 178 ILE A CA 1
ATOM 1329 C C . ILE A 1 178 ? 20.242 -1.033 -35.289 1.00 53.06 178 ILE A C 1
ATOM 1331 O O . ILE A 1 178 ? 20.431 -2.014 -36.008 1.00 53.06 178 ILE A O 1
ATOM 1335 N N . THR A 1 179 ? 21.245 -0.255 -34.894 1.00 52.56 179 THR A N 1
ATOM 1336 C CA . THR A 1 179 ? 22.649 -0.637 -35.014 1.00 52.56 179 THR A CA 1
ATOM 1337 C C . THR A 1 179 ? 23.022 -1.506 -33.813 1.00 52.56 179 THR A C 1
ATOM 1339 O O . THR A 1 179 ? 22.496 -1.356 -32.711 1.00 52.56 179 THR A O 1
ATOM 1342 N N . THR A 1 180 ? 23.911 -2.475 -34.014 1.00 54.72 180 THR A N 1
ATOM 1343 C CA . THR A 1 180 ? 24.290 -3.497 -33.020 1.00 54.72 180 THR A CA 1
ATOM 1344 C C . THR A 1 180 ? 25.025 -2.956 -31.781 1.00 54.72 180 THR A C 1
ATOM 1346 O O . THR A 1 180 ? 25.364 -3.734 -30.891 1.00 54.72 180 THR A O 1
ATOM 1349 N N . ASP A 1 181 ? 25.225 -1.641 -31.671 1.00 52.84 181 ASP A N 1
ATOM 1350 C CA . ASP A 1 181 ? 25.813 -0.964 -30.510 1.00 52.84 181 ASP A CA 1
ATOM 1351 C C . ASP A 1 181 ? 24.744 -0.614 -29.456 1.00 52.84 181 ASP A C 1
ATOM 1353 O O . ASP A 1 181 ? 24.485 0.547 -29.149 1.00 52.84 181 ASP A O 1
ATOM 1357 N N . LEU A 1 182 ? 24.114 -1.626 -28.846 1.00 54.12 182 LEU A N 1
ATOM 1358 C CA . LEU A 1 182 ? 23.151 -1.431 -27.743 1.00 54.12 182 LEU A CA 1
ATOM 1359 C C . LEU A 1 182 ? 23.802 -1.022 -26.401 1.00 54.12 182 LEU A C 1
ATOM 1361 O O . LEU A 1 182 ? 23.103 -0.690 -25.441 1.00 54.12 182 LEU A O 1
ATOM 1365 N N . ALA A 1 183 ? 25.133 -1.054 -26.293 1.00 56.41 183 ALA A N 1
ATOM 1366 C CA . ALA A 1 183 ? 25.836 -0.787 -25.036 1.00 56.41 183 ALA A CA 1
ATOM 1367 C C . ALA A 1 183 ? 25.675 0.660 -24.499 1.00 56.41 183 ALA A C 1
ATOM 1369 O O . ALA A 1 183 ? 25.459 0.814 -23.292 1.00 56.41 183 ALA A O 1
ATOM 1370 N N . PRO A 1 184 ? 25.721 1.731 -25.321 1.00 57.75 184 PRO A N 1
ATOM 1371 C CA . PRO A 1 184 ? 25.608 3.106 -24.825 1.00 57.75 184 PRO A CA 1
ATOM 1372 C C . PRO A 1 184 ? 24.173 3.490 -24.427 1.00 57.75 184 PRO A C 1
ATOM 1374 O O . PRO A 1 184 ? 23.968 4.221 -23.455 1.00 57.75 184 PRO A O 1
ATOM 1377 N N . SER A 1 185 ? 23.163 2.984 -25.141 1.00 59.47 185 SER A N 1
ATOM 1378 C CA . SER A 1 185 ? 21.750 3.308 -24.895 1.00 59.47 185 SER A CA 1
ATOM 1379 C C . SER A 1 185 ? 21.216 2.657 -23.614 1.00 59.47 185 SER A C 1
ATOM 1381 O O . SER A 1 185 ? 20.482 3.300 -22.860 1.00 59.47 185 SER A O 1
ATOM 1383 N N . ALA A 1 186 ? 21.664 1.440 -23.287 1.00 57.47 186 ALA A N 1
ATOM 1384 C CA . ALA A 1 186 ? 21.345 0.786 -22.016 1.00 57.47 186 ALA A CA 1
ATOM 1385 C C . ALA A 1 186 ? 21.914 1.548 -20.800 1.00 57.47 186 ALA A C 1
ATOM 1387 O O . ALA A 1 186 ? 21.248 1.665 -19.771 1.00 57.47 186 ALA A O 1
ATOM 1388 N N . MET A 1 187 ? 23.114 2.130 -20.917 1.00 61.53 187 MET A N 1
ATOM 1389 C CA . MET A 1 187 ? 23.732 2.915 -19.838 1.00 61.53 187 MET A CA 1
ATOM 1390 C C . MET A 1 187 ? 22.988 4.241 -19.588 1.00 61.53 187 MET A C 1
ATOM 1392 O O . MET A 1 187 ? 22.760 4.641 -18.439 1.00 61.53 187 MET A O 1
ATOM 1396 N N . ASN A 1 188 ? 22.537 4.900 -20.660 1.00 68.12 188 ASN A N 1
ATOM 1397 C CA . ASN A 1 188 ? 21.686 6.088 -20.568 1.00 68.12 188 ASN A CA 1
ATOM 1398 C C . ASN A 1 188 ? 20.319 5.765 -19.951 1.00 68.12 188 ASN A C 1
ATOM 1400 O O . ASN A 1 188 ? 19.804 6.571 -19.182 1.00 68.12 188 ASN A O 1
ATOM 1404 N N . LEU A 1 189 ? 19.768 4.572 -20.199 1.00 65.69 189 LEU A N 1
ATOM 1405 C CA . LEU A 1 189 ? 18.521 4.108 -19.587 1.00 65.69 189 LEU A CA 1
ATOM 1406 C C . LEU A 1 189 ? 18.662 3.878 -18.073 1.00 65.69 189 LEU A C 1
ATOM 1408 O O . LEU A 1 189 ? 17.812 4.315 -17.298 1.00 65.69 189 LEU A O 1
ATOM 1412 N N . VAL A 1 190 ? 19.748 3.235 -17.633 1.00 64.25 190 VAL A N 1
ATOM 1413 C CA . VAL A 1 190 ? 20.001 2.949 -16.208 1.00 64.25 190 VAL A CA 1
ATOM 1414 C C . VAL A 1 190 ? 20.239 4.235 -15.412 1.00 64.25 190 VAL A C 1
ATOM 1416 O O . VAL A 1 190 ? 19.645 4.429 -14.348 1.00 64.25 190 VAL A O 1
ATOM 1419 N N . SER A 1 191 ? 21.056 5.152 -15.936 1.00 69.38 191 SER A N 1
ATOM 1420 C CA . SER A 1 191 ? 21.303 6.447 -15.283 1.00 69.38 191 SER A CA 1
ATOM 1421 C C . SER A 1 191 ? 20.030 7.298 -15.197 1.00 69.38 191 SER A C 1
ATOM 1423 O O . SER A 1 191 ? 19.764 7.937 -14.179 1.00 69.38 191 SER A O 1
ATOM 1425 N N . SER A 1 192 ? 19.188 7.231 -16.222 1.00 73.75 192 SER A N 1
ATOM 1426 C CA . SER A 1 192 ? 17.872 7.864 -16.292 1.00 73.75 192 SER A CA 1
ATOM 1427 C C . SER A 1 192 ? 16.873 7.269 -15.283 1.00 73.75 192 SER A C 1
ATOM 1429 O O . SER A 1 192 ? 16.195 8.005 -14.561 1.00 73.75 192 SER A O 1
ATOM 1431 N N . ALA A 1 193 ? 16.849 5.942 -15.133 1.00 68.62 193 ALA A N 1
ATOM 1432 C CA . ALA A 1 193 ? 16.011 5.242 -14.157 1.00 68.62 193 ALA A CA 1
ATOM 1433 C C . ALA A 1 193 ? 16.368 5.591 -12.699 1.00 68.62 193 ALA A C 1
ATOM 1435 O O . ALA A 1 193 ? 15.480 5.675 -11.844 1.00 68.62 193 ALA A O 1
ATOM 1436 N N . SER A 1 194 ? 17.645 5.868 -12.406 1.00 72.50 194 SER A N 1
ATOM 1437 C CA . SER A 1 194 ? 18.079 6.253 -11.055 1.00 72.50 194 SER A CA 1
ATOM 1438 C C . SER A 1 194 ? 17.400 7.538 -10.559 1.00 72.50 194 SER A C 1
ATOM 1440 O O . SER A 1 194 ? 16.981 7.607 -9.404 1.00 72.50 194 SER A O 1
ATOM 1442 N N . LYS A 1 195 ? 17.174 8.530 -11.433 1.00 77.31 195 LYS A N 1
ATOM 1443 C CA . LYS A 1 195 ? 16.510 9.794 -11.062 1.00 77.31 195 LYS A CA 1
ATOM 1444 C C . LYS A 1 195 ? 15.049 9.588 -10.657 1.00 77.31 195 LYS A C 1
ATOM 1446 O O . LYS A 1 195 ? 14.558 10.279 -9.768 1.00 77.31 195 LYS A O 1
ATOM 1451 N N . ILE A 1 196 ? 14.372 8.609 -11.258 1.00 79.25 196 ILE A N 1
ATOM 1452 C CA . ILE A 1 196 ? 12.985 8.261 -10.916 1.00 79.25 196 ILE A CA 1
ATOM 1453 C C . ILE A 1 196 ? 12.911 7.557 -9.562 1.00 79.25 196 ILE A C 1
ATOM 1455 O O . ILE A 1 196 ? 11.949 7.748 -8.823 1.00 79.25 196 ILE A O 1
ATOM 1459 N N . SER A 1 197 ? 13.930 6.780 -9.190 1.00 79.50 197 SER A N 1
ATOM 1460 C CA . SER A 1 197 ? 13.895 6.023 -7.932 1.00 79.50 197 SER A CA 1
ATOM 1461 C C . SER A 1 197 ? 13.770 6.912 -6.682 1.00 79.50 197 SER A C 1
ATOM 1463 O O . SER A 1 197 ? 13.112 6.518 -5.718 1.00 79.50 197 SER A O 1
ATOM 1465 N N . VAL A 1 198 ? 14.272 8.156 -6.729 1.00 84.06 198 VAL A N 1
ATOM 1466 C CA . VAL A 1 198 ? 14.078 9.159 -5.662 1.00 84.06 198 VAL A CA 1
ATOM 1467 C C . VAL A 1 198 ? 12.595 9.472 -5.448 1.00 84.06 198 VAL A C 1
ATOM 1469 O O . VAL A 1 198 ? 12.147 9.593 -4.306 1.00 84.06 198 VAL A O 1
ATOM 1472 N N . LEU A 1 199 ? 11.802 9.538 -6.523 1.00 86.88 199 LEU A N 1
ATOM 1473 C CA . LEU A 1 199 ? 10.352 9.735 -6.430 1.00 86.88 199 LEU A CA 1
ATOM 1474 C C . LEU A 1 199 ? 9.679 8.555 -5.714 1.00 86.88 199 LEU A C 1
ATOM 1476 O O . LEU A 1 199 ? 8.751 8.752 -4.928 1.00 86.88 199 LEU A O 1
ATOM 1480 N N . GLY A 1 200 ? 10.188 7.336 -5.911 1.00 86.62 200 GLY A N 1
ATOM 1481 C CA . GLY A 1 200 ? 9.717 6.140 -5.208 1.00 86.62 200 GLY A CA 1
ATOM 1482 C C . GLY A 1 200 ? 9.886 6.225 -3.686 1.00 86.62 200 GLY A C 1
ATOM 1483 O O . GLY A 1 200 ? 8.984 5.833 -2.940 1.00 86.62 200 GLY A O 1
ATOM 1484 N N . VAL A 1 201 ? 10.995 6.805 -3.211 1.00 89.75 201 VAL A N 1
ATOM 1485 C CA . VAL A 1 201 ? 11.236 7.029 -1.774 1.00 89.75 201 VAL A CA 1
ATOM 1486 C C . VAL A 1 201 ? 10.214 8.009 -1.200 1.00 89.75 201 VAL A C 1
ATOM 1488 O O . VAL A 1 201 ? 9.626 7.736 -0.154 1.00 89.75 201 VAL A O 1
ATOM 1491 N N . VAL A 1 202 ? 9.948 9.111 -1.910 1.00 91.81 202 VAL A N 1
ATOM 1492 C CA . VAL A 1 202 ? 8.938 10.103 -1.507 1.00 91.81 202 VAL A CA 1
ATOM 1493 C C . VAL A 1 202 ? 7.567 9.441 -1.368 1.00 91.81 202 VAL A C 1
ATOM 1495 O O . VAL A 1 202 ? 6.930 9.573 -0.323 1.00 91.81 202 VAL A O 1
ATOM 1498 N N . SER A 1 203 ? 7.138 8.665 -2.369 1.00 93.06 203 SER A N 1
ATOM 1499 C CA . SER A 1 203 ? 5.855 7.952 -2.315 1.00 93.06 203 SER A CA 1
ATOM 1500 C C . SER A 1 203 ? 5.779 6.975 -1.138 1.00 93.06 203 SER A C 1
ATOM 1502 O O . SER A 1 203 ? 4.790 6.970 -0.405 1.00 93.06 203 SER A O 1
ATOM 1504 N N . SER A 1 204 ? 6.839 6.195 -0.913 1.00 92.06 204 SER A N 1
ATOM 1505 C CA . SER A 1 204 ? 6.896 5.206 0.171 1.00 92.06 204 SER A CA 1
ATOM 1506 C C . SER A 1 204 ? 6.796 5.860 1.551 1.00 92.06 204 SER A C 1
ATOM 1508 O O . SER A 1 204 ? 6.065 5.376 2.413 1.00 92.06 204 SER A O 1
ATOM 1510 N N . LEU A 1 205 ? 7.478 6.993 1.753 1.00 93.50 205 LEU A N 1
ATOM 1511 C CA . LEU A 1 205 ? 7.415 7.759 3.000 1.00 93.50 205 LEU A CA 1
ATOM 1512 C C . LEU A 1 205 ? 6.029 8.361 3.234 1.00 93.50 205 LEU A C 1
ATOM 1514 O O . LEU A 1 205 ? 5.516 8.281 4.349 1.00 93.50 205 LEU A O 1
ATOM 1518 N N . LEU A 1 206 ? 5.402 8.919 2.195 1.00 95.88 206 LEU A N 1
ATOM 1519 C CA . LEU A 1 206 ? 4.030 9.426 2.274 1.00 95.88 206 LEU A CA 1
ATOM 1520 C C . LEU A 1 206 ? 3.066 8.323 2.722 1.00 95.88 206 LEU A C 1
ATOM 1522 O O . LEU A 1 206 ? 2.332 8.513 3.693 1.00 95.88 206 LEU A O 1
ATOM 1526 N N . TRP A 1 207 ? 3.125 7.148 2.091 1.00 96.00 207 TRP A N 1
ATOM 1527 C CA . TRP A 1 207 ? 2.300 6.010 2.490 1.00 96.00 207 TRP A CA 1
ATOM 1528 C C . TRP A 1 207 ? 2.613 5.535 3.914 1.00 96.00 207 TRP A C 1
ATOM 1530 O O . TRP A 1 207 ? 1.688 5.297 4.694 1.00 96.00 207 TRP A O 1
ATOM 1540 N N . ALA A 1 208 ? 3.887 5.468 4.306 1.00 95.75 208 ALA A N 1
ATOM 1541 C CA . ALA A 1 208 ? 4.274 5.088 5.663 1.00 95.75 208 ALA A CA 1
ATOM 1542 C C . ALA A 1 208 ? 3.701 6.054 6.714 1.00 95.75 208 ALA A C 1
ATOM 1544 O O . ALA A 1 208 ? 3.129 5.612 7.711 1.00 95.75 208 ALA A O 1
ATOM 1545 N N . ILE A 1 209 ? 3.768 7.368 6.478 1.00 96.69 209 ILE A N 1
ATOM 1546 C CA . ILE A 1 209 ? 3.179 8.370 7.378 1.00 96.69 209 ILE A CA 1
ATOM 1547 C C . ILE A 1 209 ? 1.658 8.186 7.454 1.00 96.69 209 ILE A C 1
ATOM 1549 O O . ILE A 1 209 ? 1.097 8.191 8.552 1.00 96.69 209 ILE A O 1
ATOM 1553 N N . THR A 1 210 ? 0.985 7.962 6.320 1.00 96.81 210 THR A N 1
ATOM 1554 C CA . THR A 1 210 ? -0.473 7.739 6.313 1.00 96.81 210 THR A CA 1
ATOM 1555 C C . THR A 1 210 ? -0.888 6.468 7.052 1.00 96.81 210 THR A C 1
ATOM 1557 O O . THR A 1 210 ? -1.930 6.475 7.697 1.00 96.81 210 THR A O 1
ATOM 1560 N N . ALA A 1 211 ? -0.073 5.408 7.037 1.00 96.31 211 ALA A N 1
ATOM 1561 C CA . ALA A 1 211 ? -0.313 4.193 7.818 1.00 96.31 211 ALA A CA 1
ATOM 1562 C C . ALA A 1 211 ? -0.004 4.387 9.317 1.00 96.31 211 ALA A C 1
ATOM 1564 O O . ALA A 1 211 ? -0.666 3.804 10.178 1.00 96.31 211 ALA A O 1
ATOM 1565 N N . TYR A 1 212 ? 0.970 5.239 9.647 1.00 97.25 212 TYR A N 1
ATOM 1566 C CA . TYR A 1 212 ? 1.377 5.513 11.025 1.00 97.25 212 TYR A CA 1
ATOM 1567 C C . TYR A 1 212 ? 0.332 6.298 11.828 1.00 97.25 212 TYR A C 1
ATOM 1569 O O . TYR A 1 212 ? 0.132 6.014 13.009 1.00 97.25 212 TYR A O 1
ATOM 1577 N N . ILE A 1 213 ? -0.357 7.264 11.209 1.00 97.06 213 ILE A N 1
ATOM 1578 C CA . ILE A 1 213 ? -1.386 8.081 11.880 1.00 97.06 213 ILE A CA 1
ATOM 1579 C C . ILE A 1 213 ? -2.473 7.211 12.543 1.00 97.06 213 ILE A C 1
ATOM 1581 O O . ILE A 1 213 ? -2.618 7.294 13.765 1.00 97.06 213 ILE A O 1
ATOM 1585 N N . PRO A 1 214 ? -3.217 6.349 11.819 1.00 95.94 214 PRO A N 1
ATOM 1586 C CA . PRO A 1 214 ? -4.247 5.514 12.430 1.00 95.94 214 PRO A CA 1
ATOM 1587 C C . PRO A 1 214 ? -3.660 4.507 13.426 1.00 95.94 214 PRO A C 1
ATOM 1589 O O . PRO A 1 214 ? -4.270 4.262 14.465 1.00 95.94 214 PRO A O 1
ATOM 1592 N N . PHE A 1 215 ? -2.452 3.982 13.178 1.00 95.88 215 PHE A N 1
ATOM 1593 C CA . PHE A 1 215 ? -1.757 3.125 14.143 1.00 95.88 215 PHE A CA 1
ATOM 1594 C C . PHE A 1 215 ? -1.539 3.835 15.487 1.00 95.88 215 PHE A C 1
ATOM 1596 O O . PHE A 1 215 ? -1.858 3.280 16.542 1.00 95.88 215 PHE A O 1
ATOM 1603 N N . LYS A 1 216 ? -1.034 5.074 15.455 1.00 96.56 216 LYS A N 1
ATOM 1604 C CA . LYS A 1 216 ? -0.809 5.889 16.651 1.00 96.56 216 LYS A CA 1
ATOM 1605 C C . LYS A 1 216 ? -2.120 6.155 17.393 1.00 96.56 216 LYS A C 1
ATOM 1607 O O . LYS A 1 216 ? -2.182 5.911 18.590 1.00 96.56 216 LYS A O 1
ATOM 1612 N N . ARG A 1 217 ? -3.184 6.551 16.690 1.00 94.75 217 ARG A N 1
ATOM 1613 C CA . ARG A 1 217 ? -4.500 6.828 17.303 1.00 94.75 217 ARG A CA 1
ATOM 1614 C C . ARG A 1 217 ? -5.106 5.605 17.996 1.00 94.75 217 ARG A C 1
ATOM 1616 O O . ARG A 1 217 ? -5.677 5.727 19.077 1.00 94.75 217 ARG A O 1
ATOM 1623 N N . ILE A 1 218 ? -4.953 4.418 17.404 1.00 93.50 218 ILE A N 1
ATOM 1624 C CA . ILE A 1 218 ? -5.381 3.154 18.024 1.00 93.50 218 ILE A CA 1
ATOM 1625 C C . ILE A 1 218 ? -4.519 2.837 19.252 1.00 93.50 218 ILE A C 1
ATOM 1627 O O . ILE A 1 218 ? -5.045 2.412 20.279 1.00 93.50 218 ILE A O 1
ATOM 1631 N N . LYS A 1 219 ? -3.197 3.045 19.173 1.00 93.81 219 LYS A N 1
ATOM 1632 C CA . LYS A 1 219 ? -2.278 2.832 20.302 1.00 93.81 219 LYS A CA 1
ATOM 1633 C C . LYS A 1 219 ? -2.586 3.766 21.476 1.00 93.81 219 LYS A C 1
ATOM 1635 O O . LYS A 1 219 ? -2.555 3.308 22.614 1.00 93.81 219 LYS A O 1
ATOM 1640 N N . ASP A 1 220 ? -2.898 5.023 21.185 1.00 94.44 220 ASP A N 1
ATOM 1641 C CA . ASP A 1 220 ? -3.195 6.063 22.173 1.00 94.44 220 ASP A CA 1
ATOM 1642 C C . ASP A 1 220 ? -4.619 5.923 22.755 1.00 94.44 220 ASP A C 1
ATOM 1644 O O . ASP A 1 220 ? -4.982 6.631 23.690 1.00 94.44 220 ASP A O 1
ATOM 1648 N N . GLY A 1 221 ? -5.430 4.993 22.233 1.00 91.12 221 GLY A N 1
ATOM 1649 C CA . GLY A 1 221 ? -6.788 4.727 22.713 1.00 91.12 221 GLY A CA 1
ATOM 1650 C C . GLY A 1 221 ? -7.834 5.744 22.250 1.00 91.12 221 GLY A C 1
ATOM 1651 O O . GLY A 1 221 ? -8.973 5.677 22.705 1.00 91.12 221 GLY A O 1
ATOM 1652 N N . GLU A 1 222 ? -7.487 6.650 21.329 1.00 91.88 222 GLU A N 1
ATOM 1653 C CA . GLU A 1 222 ? -8.425 7.622 20.749 1.00 91.88 222 GLU A CA 1
ATOM 1654 C C . GLU A 1 222 ? -9.537 6.916 19.954 1.00 91.88 222 GLU A C 1
ATOM 1656 O O . GLU A 1 222 ? -10.688 7.350 19.943 1.00 91.88 222 GLU A O 1
ATOM 1661 N N . ILE A 1 223 ? -9.199 5.793 19.311 1.00 89.12 223 ILE A N 1
ATOM 1662 C CA . ILE A 1 223 ? -10.145 4.941 18.589 1.00 89.12 223 ILE A CA 1
ATOM 1663 C C . ILE A 1 223 ? -10.279 3.626 19.349 1.00 89.12 223 ILE A C 1
ATOM 1665 O O . ILE A 1 223 ? -9.419 2.747 19.268 1.00 89.12 223 ILE A O 1
ATOM 1669 N N . VAL A 1 224 ? -11.374 3.486 20.090 1.00 81.88 224 VAL A N 1
ATOM 1670 C CA . VAL A 1 224 ? -11.658 2.284 20.876 1.00 81.88 224 VAL A CA 1
ATOM 1671 C C . VAL A 1 224 ? -12.389 1.258 20.011 1.00 81.88 224 VAL A C 1
ATOM 1673 O O . VAL A 1 224 ? -13.418 1.561 19.404 1.00 81.88 224 VAL A O 1
ATOM 1676 N N . ALA A 1 225 ? -11.866 0.032 19.953 1.00 79.88 225 ALA A N 1
ATOM 1677 C CA . ALA A 1 225 ? -12.563 -1.083 19.320 1.00 79.88 225 ALA A CA 1
ATOM 1678 C C . ALA A 1 225 ? -13.883 -1.368 20.061 1.00 79.88 225 ALA A C 1
ATOM 1680 O O . ALA A 1 225 ? -13.923 -1.364 21.294 1.00 79.88 225 ALA A O 1
ATOM 1681 N N . LYS A 1 226 ? -14.957 -1.664 19.318 1.00 71.31 226 LYS A N 1
ATOM 1682 C CA . LYS A 1 226 ? -16.310 -1.890 19.867 1.00 71.31 226 LYS A CA 1
ATOM 1683 C C . LYS A 1 226 ? -16.383 -2.994 20.915 1.00 71.31 226 LYS A C 1
ATOM 1685 O O . LYS A 1 226 ? -17.290 -2.988 21.741 1.00 71.31 226 LYS A O 1
ATOM 1690 N N . ILE A 1 227 ? -15.459 -3.950 20.869 1.00 61.53 227 ILE A N 1
ATOM 1691 C CA . ILE A 1 227 ? -15.438 -5.090 21.790 1.00 61.53 227 ILE A CA 1
ATOM 1692 C C . ILE A 1 227 ? -15.331 -4.592 23.242 1.00 61.53 227 ILE A C 1
ATOM 1694 O O . ILE A 1 227 ? -16.067 -5.072 24.097 1.00 61.53 227 ILE A O 1
ATOM 1698 N N . LYS A 1 228 ? -14.566 -3.518 23.491 1.00 54.81 228 LYS A N 1
ATOM 1699 C CA . LYS A 1 228 ? -14.486 -2.888 24.819 1.00 54.81 228 LYS A CA 1
ATOM 1700 C C . LYS A 1 228 ? -15.766 -2.174 25.249 1.00 54.81 228 LYS A C 1
ATOM 1702 O O . LYS A 1 228 ? -15.963 -1.940 26.433 1.00 54.81 228 LYS A O 1
ATOM 1707 N N . THR A 1 229 ? -16.636 -1.799 24.315 1.00 53.00 229 THR A N 1
ATOM 1708 C CA . THR A 1 229 ? -17.877 -1.087 24.643 1.00 53.00 229 THR A CA 1
ATOM 1709 C C . THR A 1 229 ? -18.990 -2.043 25.067 1.00 53.00 229 THR A C 1
ATOM 1711 O O . THR A 1 229 ? -19.838 -1.653 25.859 1.00 53.00 229 THR A O 1
ATOM 1714 N N . ASN A 1 230 ? -18.971 -3.298 24.603 1.00 51.09 230 ASN A N 1
ATOM 1715 C CA . ASN A 1 230 ? -19.972 -4.297 24.992 1.00 51.09 230 ASN A CA 1
ATOM 1716 C C . ASN A 1 230 ? -19.700 -4.936 26.363 1.00 51.09 230 ASN A C 1
ATOM 1718 O O . ASN A 1 230 ? -20.651 -5.350 27.013 1.00 51.09 230 ASN A O 1
ATOM 1722 N N . GLU A 1 231 ? -18.458 -4.943 26.852 1.00 52.03 231 GLU A N 1
ATOM 1723 C CA . GLU A 1 231 ? -18.171 -5.285 28.259 1.00 52.03 231 GLU A CA 1
ATOM 1724 C C . GLU A 1 231 ? -18.536 -4.150 29.232 1.00 52.03 231 GLU A C 1
ATOM 1726 O O . GLU A 1 231 ? -18.693 -4.381 30.425 1.00 52.03 231 GLU A O 1
ATOM 1731 N N . ILE A 1 232 ? -18.771 -2.936 28.719 1.00 52.50 232 ILE A N 1
ATOM 1732 C CA . ILE A 1 232 ? -19.426 -1.840 29.452 1.00 52.50 232 ILE A CA 1
ATOM 1733 C C . ILE A 1 232 ? -20.836 -1.611 28.887 1.00 52.50 232 ILE A C 1
ATOM 1735 O O . ILE A 1 232 ? -21.401 -0.523 28.970 1.00 52.50 232 ILE A O 1
ATOM 1739 N N . HIS A 1 233 ? -21.475 -2.656 28.360 1.00 53.50 233 HIS A N 1
ATOM 1740 C CA . HIS A 1 233 ? -22.910 -2.753 28.547 1.00 53.50 233 HIS A CA 1
ATOM 1741 C C . HIS A 1 233 ? -23.089 -3.266 29.973 1.00 53.50 233 HIS A C 1
ATOM 1743 O O . HIS A 1 233 ? -23.355 -4.439 30.211 1.00 53.50 233 HIS A O 1
ATOM 1749 N N . ILE A 1 234 ? -22.941 -2.350 30.938 1.00 57.06 234 ILE A N 1
ATOM 1750 C CA . ILE A 1 234 ? -23.678 -2.478 32.187 1.00 57.06 234 ILE A CA 1
ATOM 1751 C C . ILE A 1 234 ? -25.128 -2.499 31.722 1.00 57.06 234 ILE A C 1
ATOM 1753 O O . ILE A 1 234 ? -25.727 -1.455 31.454 1.00 57.06 234 ILE A O 1
ATOM 1757 N N . SER A 1 235 ? -25.650 -3.694 31.470 1.00 56.16 235 SER A N 1
ATOM 1758 C CA . SER A 1 235 ? -27.074 -3.906 31.401 1.00 56.16 235 SER A CA 1
ATOM 1759 C C . SER A 1 235 ? -27.593 -3.297 32.702 1.00 56.16 235 SER A C 1
ATOM 1761 O O . SER A 1 235 ? -27.118 -3.589 33.799 1.00 56.16 235 SER A O 1
ATOM 1763 N N . LYS A 1 236 ? -28.355 -2.216 32.544 1.00 67.19 236 LYS A N 1
ATOM 1764 C CA . LYS A 1 236 ? -28.840 -1.426 33.664 1.00 67.19 236 LYS A CA 1
ATOM 1765 C C . LYS A 1 236 ? -30.150 -2.067 34.059 1.00 67.19 236 LYS A C 1
ATOM 1767 O O . LYS A 1 236 ? -31.183 -1.714 33.492 1.00 67.19 236 LYS A O 1
ATOM 1772 N N . ARG A 1 237 ? -30.137 -2.992 35.016 1.00 85.62 237 ARG A N 1
ATOM 1773 C CA . ARG A 1 237 ? -31.382 -3.343 35.697 1.00 85.62 237 ARG A CA 1
ATOM 1774 C C . ARG A 1 237 ? -31.878 -2.145 36.502 1.00 85.62 237 ARG A C 1
ATOM 1776 O O . ARG A 1 237 ? -31.108 -1.366 37.069 1.00 85.62 237 ARG A O 1
ATOM 1783 N N . ILE A 1 238 ? -33.192 -1.979 36.538 1.00 90.94 238 ILE A N 1
ATOM 1784 C CA . ILE A 1 238 ? -33.845 -0.953 37.349 1.00 90.94 238 ILE A CA 1
ATOM 1785 C C . ILE A 1 238 ? -34.048 -1.544 38.742 1.00 90.94 238 ILE A C 1
ATOM 1787 O O . ILE A 1 238 ? -34.611 -2.629 38.880 1.00 90.94 238 ILE A O 1
ATOM 1791 N N . CYS A 1 239 ? -33.594 -0.853 39.790 1.00 91.88 239 CYS A N 1
ATOM 1792 C CA . CYS A 1 239 ? -33.829 -1.316 41.152 1.00 91.88 239 CYS A CA 1
ATOM 1793 C C . CYS A 1 239 ? -35.346 -1.328 41.452 1.00 91.88 239 CYS A C 1
ATOM 1795 O O . CYS A 1 239 ? -35.949 -0.255 41.446 1.00 91.88 239 CYS A O 1
ATOM 1797 N N . PRO A 1 240 ? -35.964 -2.468 41.817 1.00 91.62 240 PRO A N 1
ATOM 1798 C CA . PRO A 1 240 ? -37.397 -2.560 42.123 1.00 91.62 240 PRO A CA 1
ATOM 1799 C C . PRO A 1 240 ? -37.861 -1.731 43.331 1.00 91.62 240 PRO A C 1
ATOM 1801 O O . PRO A 1 240 ? -39.056 -1.634 43.567 1.00 91.62 240 PRO A O 1
ATOM 1804 N N . ASN A 1 241 ? -36.945 -1.178 44.136 1.00 95.81 241 ASN A N 1
ATOM 1805 C CA . ASN A 1 241 ? -37.297 -0.382 45.317 1.00 95.81 241 ASN A CA 1
ATOM 1806 C C . ASN A 1 241 ? -37.243 1.127 45.069 1.00 95.81 241 ASN A C 1
ATOM 1808 O O . ASN A 1 241 ? -38.121 1.855 45.509 1.00 95.81 241 ASN A O 1
ATOM 1812 N N . CYS A 1 242 ? -36.204 1.613 44.383 1.00 96.06 242 CYS A N 1
ATOM 1813 C CA . CYS A 1 242 ? -36.000 3.051 44.172 1.00 96.06 242 CYS A CA 1
ATOM 1814 C C . CYS A 1 242 ? -36.081 3.482 42.704 1.00 96.06 242 CYS A C 1
ATOM 1816 O O . CYS A 1 242 ? -35.888 4.660 42.411 1.00 96.06 242 CYS A O 1
ATOM 1818 N N . SER A 1 243 ? -36.321 2.547 41.782 1.00 93.88 243 SER A N 1
ATOM 1819 C CA . SER A 1 243 ? -36.441 2.777 40.336 1.00 93.88 243 SER A CA 1
ATOM 1820 C C . SER A 1 243 ? -35.225 3.441 39.676 1.00 93.88 243 SER A C 1
ATOM 1822 O O . SER A 1 243 ? -35.310 3.931 38.552 1.00 93.88 243 SER A O 1
ATOM 1824 N N . LYS A 1 244 ? -34.067 3.455 40.347 1.00 92.81 244 LYS A N 1
ATOM 1825 C CA . LYS A 1 244 ? -32.807 3.937 39.771 1.00 92.81 244 LYS A CA 1
ATOM 1826 C C . LYS A 1 244 ? -32.108 2.821 39.002 1.00 92.81 244 LYS A C 1
ATOM 1828 O O . LYS A 1 244 ? -32.145 1.660 39.409 1.00 92.81 244 LYS A O 1
ATOM 1833 N N . ASN A 1 245 ? -31.435 3.203 37.920 1.00 90.56 245 ASN A N 1
ATOM 1834 C CA . ASN A 1 245 ? -30.569 2.310 37.157 1.00 90.56 245 ASN A CA 1
ATOM 1835 C C . ASN A 1 245 ? -29.390 1.861 38.020 1.00 90.56 245 ASN A C 1
ATOM 1837 O O . ASN A 1 245 ? -28.685 2.702 38.579 1.00 90.56 245 ASN A O 1
ATOM 1841 N N . ILE A 1 246 ? -29.166 0.556 38.097 1.00 89.88 246 ILE A N 1
ATOM 1842 C CA . ILE A 1 246 ? -28.048 -0.045 38.823 1.00 89.88 246 ILE A CA 1
ATOM 1843 C C . ILE A 1 246 ? -27.274 -1.001 37.911 1.00 89.88 246 ILE A C 1
ATOM 1845 O O . ILE A 1 246 ? -27.825 -1.454 36.907 1.00 89.88 246 ILE A O 1
ATOM 1849 N N . PRO A 1 247 ? -26.013 -1.308 38.242 1.00 85.94 247 PRO A N 1
ATOM 1850 C CA . PRO A 1 247 ? -25.282 -2.363 37.565 1.00 85.94 247 PRO A CA 1
ATOM 1851 C C . PRO A 1 247 ? -25.932 -3.736 37.760 1.00 85.94 247 PRO A C 1
ATOM 1853 O O . PRO A 1 247 ? -26.488 -4.017 38.826 1.00 85.94 247 PRO A O 1
ATOM 1856 N N . ASP A 1 248 ? -25.876 -4.584 36.737 1.00 83.88 248 ASP A N 1
ATOM 1857 C CA . ASP A 1 248 ? -26.427 -5.943 36.795 1.00 83.88 248 ASP A CA 1
ATOM 1858 C C . ASP A 1 248 ? -25.701 -6.847 37.793 1.00 83.88 248 ASP A C 1
ATOM 1860 O O . ASP A 1 248 ? -26.329 -7.693 38.428 1.00 83.88 248 ASP A O 1
ATOM 1864 N N . ASP A 1 249 ? -24.406 -6.615 37.983 1.00 85.25 249 ASP A N 1
ATOM 1865 C CA . ASP A 1 249 ? -23.532 -7.294 38.938 1.00 85.25 249 ASP A CA 1
ATOM 1866 C C . ASP A 1 249 ? -23.665 -6.758 40.378 1.00 85.25 249 ASP A C 1
ATOM 1868 O O . ASP A 1 249 ? -23.113 -7.330 41.319 1.00 85.25 249 ASP A O 1
ATOM 1872 N N . ALA A 1 250 ? -24.416 -5.673 40.596 1.00 87.75 250 ALA A N 1
ATOM 1873 C CA . ALA A 1 250 ? -24.551 -5.075 41.919 1.00 87.75 250 ALA A CA 1
ATOM 1874 C C . ALA A 1 250 ? -25.511 -5.876 42.811 1.00 87.75 250 ALA A C 1
ATOM 1876 O O . ALA A 1 250 ? -26.721 -5.679 42.735 1.00 87.75 250 ALA A O 1
ATOM 1877 N N . ASN A 1 251 ? -25.000 -6.697 43.733 1.00 92.69 251 ASN A N 1
ATOM 1878 C CA . ASN A 1 251 ? -25.814 -7.439 44.718 1.00 92.69 251 ASN A CA 1
ATOM 1879 C C . ASN A 1 251 ? -26.563 -6.543 45.724 1.00 92.69 251 ASN A C 1
ATOM 1881 O O . ASN A 1 251 ? -27.499 -6.993 46.382 1.00 92.69 251 ASN A O 1
ATOM 1885 N N . ILE A 1 252 ? -26.181 -5.268 45.834 1.00 93.88 252 ILE A N 1
ATOM 1886 C CA . ILE A 1 252 ? -26.812 -4.278 46.713 1.00 93.88 252 ILE A CA 1
ATOM 1887 C C . ILE A 1 252 ? -27.021 -2.986 45.927 1.00 93.88 252 ILE A C 1
ATOM 1889 O O . ILE A 1 252 ? -26.116 -2.512 45.241 1.00 93.88 252 ILE A O 1
ATOM 1893 N N . CYS A 1 253 ? -28.208 -2.386 46.024 1.00 93.94 253 CYS A N 1
ATOM 1894 C CA . CYS A 1 253 ? -28.475 -1.100 45.393 1.00 93.94 253 CYS A CA 1
ATOM 1895 C C . CYS A 1 253 ? -27.654 0.019 46.068 1.00 93.94 253 CYS A C 1
ATOM 1897 O O . CYS A 1 253 ? -27.897 0.301 47.244 1.00 93.94 253 CYS A O 1
ATOM 1899 N N . PRO A 1 254 ? -26.785 0.750 45.343 1.00 93.88 254 PRO A N 1
ATOM 1900 C CA . PRO A 1 254 ? -25.978 1.831 45.920 1.00 93.88 254 PRO A CA 1
ATOM 1901 C C . PRO A 1 254 ? -26.809 3.048 46.350 1.00 93.88 254 PRO A C 1
ATOM 1903 O O . PRO A 1 254 ? -26.324 3.904 47.079 1.00 93.88 254 PRO A O 1
ATOM 1906 N N . TYR A 1 255 ? -28.063 3.144 45.896 1.00 95.31 255 TYR A N 1
ATOM 1907 C CA . TYR A 1 255 ? -28.927 4.286 46.188 1.00 95.31 255 TYR A CA 1
ATOM 1908 C C . TYR A 1 255 ? -29.904 4.058 47.341 1.00 95.31 255 TYR A C 1
ATOM 1910 O O . TYR A 1 255 ? -30.319 5.031 47.959 1.00 95.31 255 TYR A O 1
ATOM 1918 N N . CYS A 1 256 ? -30.331 2.816 47.593 1.00 96.25 256 CYS A N 1
ATOM 1919 C CA . CYS A 1 256 ? -31.326 2.515 48.632 1.00 96.25 256 CYS A CA 1
ATOM 1920 C C . CYS A 1 256 ? -30.927 1.377 49.578 1.00 96.25 256 CYS A C 1
ATOM 1922 O O . CYS A 1 256 ? -31.698 1.050 50.472 1.00 96.25 256 CYS A O 1
ATOM 1924 N N . GLY A 1 257 ? -29.769 0.742 49.374 1.00 95.25 257 GLY A N 1
ATOM 1925 C CA . GLY A 1 257 ? -29.267 -0.332 50.235 1.00 95.25 257 GLY A CA 1
ATOM 1926 C C . GLY A 1 257 ? -30.005 -1.668 50.113 1.00 95.25 257 GLY A C 1
ATOM 1927 O O . GLY A 1 257 ? -29.650 -2.613 50.811 1.00 95.25 257 GLY A O 1
ATOM 1928 N N . LYS A 1 258 ? -31.014 -1.789 49.234 1.00 94.62 258 LYS A N 1
ATOM 1929 C CA . LYS A 1 258 ? -31.732 -3.056 49.041 1.00 94.62 258 LYS A CA 1
ATOM 1930 C C . LYS A 1 258 ? -30.787 -4.120 48.485 1.00 94.62 258 LYS A C 1
ATOM 1932 O O . LYS A 1 258 ? -30.190 -3.909 47.429 1.00 94.62 258 LYS A O 1
ATOM 1937 N N . GLN A 1 259 ? -30.688 -5.242 49.189 1.00 94.62 259 GLN A N 1
ATOM 1938 C CA . GLN A 1 259 ? -29.990 -6.436 48.726 1.00 94.62 259 GLN A CA 1
ATOM 1939 C C . GLN A 1 259 ? -30.879 -7.189 47.731 1.00 94.62 259 GLN A C 1
ATOM 1941 O O . GLN A 1 259 ? -32.099 -7.256 47.904 1.00 94.62 259 GLN A O 1
ATOM 1946 N N . PHE A 1 260 ? -30.279 -7.712 46.670 1.00 88.75 260 PHE A N 1
ATOM 1947 C CA . PHE A 1 260 ? -30.959 -8.560 45.700 1.00 88.75 260 PHE A CA 1
ATOM 1948 C C . PHE A 1 260 ? -30.621 -10.005 46.026 1.00 88.75 260 PHE A C 1
ATOM 1950 O O . PHE A 1 260 ? -29.444 -10.347 46.113 1.00 88.75 260 PHE A O 1
ATOM 1957 N N . GLU A 1 261 ? -31.639 -10.838 46.222 1.00 82.88 261 GLU A N 1
ATOM 1958 C CA . GLU A 1 261 ? -31.425 -12.272 46.379 1.00 82.88 261 GLU A CA 1
ATOM 1959 C C . GLU A 1 261 ? -30.794 -12.795 45.085 1.00 82.88 261 GLU A C 1
ATOM 1961 O O . GLU A 1 261 ? -31.361 -12.661 43.997 1.00 82.88 261 GLU A O 1
ATOM 1966 N N . SER A 1 262 ? -29.566 -13.306 45.187 1.00 73.00 262 SER A N 1
ATOM 1967 C CA . SER A 1 262 ? -28.926 -14.019 44.092 1.00 73.00 262 SER A CA 1
ATOM 1968 C C . SER A 1 262 ? -29.727 -15.296 43.879 1.00 73.00 262 SER A C 1
ATOM 1970 O O . SER A 1 262 ? -29.615 -16.229 44.675 1.00 73.00 262 SER A O 1
ATOM 1972 N N . PHE A 1 263 ? -30.576 -15.320 42.854 1.00 57.56 263 PHE A N 1
ATOM 1973 C CA . PHE A 1 263 ? -31.191 -16.563 42.411 1.00 57.56 263 PHE A CA 1
ATOM 1974 C C . PHE A 1 263 ? -30.057 -17.456 41.889 1.00 57.56 263 PHE A C 1
ATOM 1976 O O . PHE A 1 263 ? -29.513 -17.201 40.815 1.00 57.56 263 PHE A O 1
ATOM 1983 N N . LEU A 1 264 ? -29.634 -18.394 42.742 1.00 45.50 264 LEU A N 1
ATOM 1984 C CA . LEU A 1 264 ? -28.747 -19.515 42.426 1.00 45.50 264 LEU A CA 1
ATOM 1985 C C . LEU A 1 264 ? -29.397 -20.423 41.380 1.00 45.50 264 LEU A C 1
ATOM 1987 O O . LEU A 1 264 ? -30.617 -20.678 41.514 1.00 45.50 264 LEU A O 1
#

pLDDT: mean 83.72, std 13.75, range [45.5, 97.88]